Protein AF-A0A7W0Y2L8-F1 (afdb_monomer_lite)

Foldseek 3Di:
DDDDDDDDDDDDDDDDDDDDDDDDDDDDDDDDDDDDDDDDDDDDDDDDDPDPPPPDDPPPCPQDPLVVLLVVLVVCLLVLVLQVSLVSLQVVLVRHDVVSVVVSNVVSVLSVLLSVLVCLLPPPPRQLLSNLVSLVSNCVSCVVRPVSCNLVSLQSNLVSLLVCLVVCVVVVVLLSNQVSLVSNCVRVNDDPSSVVSQVSLLVVLVVLQVVLVVCCVPPVVSSLVSLVVSCSRHDCPRPSVVSSVVSNVD

Radius of gyration: 32.08 Å; chains: 1; bounding box: 91×28×101 Å

Secondary structure (DSSP, 8-state):
---------PPP-----------------------PPP---PPP------------------S--HHHHHHHHHHHHHTT-HHHHHHHHHHHHTTS-HHHHHHHHHHHHHHHHHHHHHHHHH-TT--HHHHHHHHHHHHHHHHHHT-TTHHHHHHHHHHHHHHHHHHHHHTT-HHHHHHHHHHHHHHH---HHHHHHHHHHHHHHHHHHHHHHHHTTT-HHHHHHHHHHHHHHS-TTSHHHHHHHHHH--

pLDDT: mean 85.35, std 20.99, range [39.06, 98.75]

Structure (mmCIF, N/CA/C/O backbone):
data_AF-A0A7W0Y2L8-F1
#
_entry.id   AF-A0A7W0Y2L8-F1
#
loop_
_atom_site.group_PDB
_atom_site.id
_atom_site.type_symbol
_atom_site.label_atom_id
_atom_site.label_alt_id
_atom_site.label_comp_id
_atom_site.label_asym_id
_atom_site.label_entity_id
_atom_site.label_seq_id
_atom_site.pdbx_PDB_ins_code
_atom_site.Cartn_x
_atom_site.Cartn_y
_atom_site.Cartn_z
_atom_site.occupancy
_atom_site.B_iso_or_equiv
_atom_site.auth_seq_id
_atom_site.auth_comp_id
_atom_site.auth_asym_id
_atom_site.auth_atom_id
_atom_site.pdbx_PDB_model_num
ATOM 1 N N . VAL A 1 1 ? -55.854 4.260 42.446 1.00 48.91 1 VAL A N 1
ATOM 2 C CA . VAL A 1 1 ? -55.782 4.729 41.043 1.00 48.91 1 VAL A CA 1
ATOM 3 C C . VAL A 1 1 ? -55.141 3.612 40.251 1.00 48.91 1 VAL A C 1
ATOM 5 O O . VAL A 1 1 ? -53.980 3.311 40.479 1.00 48.91 1 VAL A O 1
ATOM 8 N N . GLU A 1 2 ? -55.941 2.914 39.454 1.00 46.53 2 GLU A N 1
ATOM 9 C CA . GLU A 1 2 ? -55.579 1.673 38.768 1.00 46.53 2 GLU A CA 1
ATOM 10 C C . GLU A 1 2 ? -55.539 1.973 37.264 1.00 46.53 2 GLU A C 1
ATOM 12 O O . GLU A 1 2 ? -56.546 2.366 36.674 1.00 46.53 2 GLU A O 1
ATOM 17 N N . THR A 1 3 ? -54.356 1.903 36.655 1.00 54.72 3 THR A N 1
ATOM 18 C CA . THR A 1 3 ? -54.140 2.267 35.248 1.00 54.72 3 THR A CA 1
ATOM 19 C C . THR A 1 3 ? -54.143 1.017 34.375 1.00 54.72 3 THR A C 1
ATOM 21 O O . THR A 1 3 ? -53.223 0.203 34.445 1.00 54.72 3 THR A O 1
ATOM 24 N N . LYS A 1 4 ? -55.178 0.881 33.540 1.00 63.88 4 LYS A N 1
ATOM 25 C CA . LYS A 1 4 ? -55.280 -0.142 32.488 1.00 63.88 4 LYS A CA 1
ATOM 26 C C . LYS A 1 4 ? -54.298 0.143 31.336 1.00 63.88 4 LYS A C 1
ATOM 28 O O . LYS A 1 4 ? -54.115 1.314 31.000 1.00 63.88 4 LYS A O 1
ATOM 33 N N . PRO A 1 5 ? -53.734 -0.880 30.669 1.00 62.19 5 PRO A N 1
ATOM 34 C CA . PRO A 1 5 ? -52.970 -0.693 29.441 1.00 62.19 5 PRO A CA 1
ATOM 35 C C . PRO A 1 5 ? -53.899 -0.607 28.218 1.00 62.19 5 PRO A C 1
ATOM 37 O O . PRO A 1 5 ? -54.851 -1.375 28.083 1.00 62.19 5 PRO A O 1
ATOM 40 N N . ILE A 1 6 ? -53.613 0.340 27.323 1.00 55.97 6 ILE A N 1
ATOM 41 C CA . ILE A 1 6 ? -54.291 0.507 26.032 1.00 55.97 6 ILE A CA 1
ATOM 42 C C . ILE A 1 6 ? -53.548 -0.344 24.994 1.00 55.97 6 ILE A C 1
ATOM 44 O O . ILE A 1 6 ? -52.427 -0.020 24.603 1.00 55.97 6 ILE A O 1
ATOM 48 N N . GLU A 1 7 ? -54.176 -1.431 24.543 1.00 55.16 7 GLU A N 1
ATOM 49 C CA . GLU A 1 7 ? -53.729 -2.214 23.387 1.00 55.16 7 GLU A CA 1
ATOM 50 C C . GLU A 1 7 ? -53.976 -1.431 22.091 1.00 55.16 7 GLU A C 1
ATOM 52 O O . GLU A 1 7 ? -55.116 -1.192 21.687 1.00 55.16 7 GLU A O 1
ATOM 57 N N . THR A 1 8 ? -52.905 -1.057 21.396 1.00 47.50 8 THR A N 1
ATOM 58 C CA . THR A 1 8 ? -52.970 -0.527 20.030 1.00 47.50 8 THR A CA 1
ATOM 59 C C . THR A 1 8 ? -52.805 -1.678 19.037 1.00 47.50 8 THR A C 1
ATOM 61 O O . THR A 1 8 ? -51.705 -2.158 18.782 1.00 47.50 8 THR A O 1
ATOM 64 N N . LYS A 1 9 ? -53.925 -2.139 18.468 1.00 53.41 9 LYS A N 1
ATOM 65 C CA . LYS A 1 9 ? -53.950 -3.080 17.337 1.00 53.41 9 LYS A CA 1
ATOM 66 C C . LYS A 1 9 ? -53.605 -2.344 16.041 1.00 53.41 9 LYS A C 1
ATOM 68 O O . LYS A 1 9 ? -54.449 -1.651 15.477 1.00 53.41 9 LYS A O 1
ATOM 73 N N . THR A 1 10 ? -52.390 -2.524 15.538 1.00 50.81 10 THR A N 1
ATOM 74 C CA . THR A 1 10 ? -52.005 -2.156 14.170 1.00 50.81 10 THR A CA 1
ATOM 75 C C . THR A 1 10 ? -52.319 -3.310 13.212 1.00 50.81 10 THR A C 1
ATOM 77 O O . THR A 1 10 ? -51.820 -4.423 13.358 1.00 50.81 10 THR A O 1
ATOM 80 N N . LYS A 1 11 ? -53.193 -3.052 12.230 1.00 63.66 11 LYS A N 1
ATOM 81 C CA . LYS A 1 11 ? -53.465 -3.959 11.102 1.00 63.66 11 LYS A CA 1
ATOM 82 C C . LYS A 1 11 ? -52.263 -3.984 10.139 1.00 63.66 11 LYS A C 1
ATOM 84 O O . LYS A 1 11 ? -51.734 -2.911 9.849 1.00 63.66 11 LYS A O 1
ATOM 89 N N . PRO A 1 12 ? -51.888 -5.141 9.565 1.00 60.38 12 PRO A N 1
ATOM 90 C CA . PRO A 1 12 ? -50.959 -5.195 8.440 1.00 60.38 12 PRO A CA 1
ATOM 91 C C . PRO A 1 12 ? -51.648 -4.692 7.164 1.00 60.38 12 PRO A C 1
ATOM 93 O O . PRO A 1 12 ? -52.734 -5.160 6.820 1.00 60.38 12 PRO A O 1
ATOM 96 N N . ILE A 1 13 ? -51.029 -3.738 6.467 1.00 56.38 13 ILE A N 1
ATOM 97 C CA . ILE A 1 13 ? -51.423 -3.345 5.109 1.00 56.38 13 ILE A CA 1
ATOM 98 C C . ILE A 1 13 ? -50.711 -4.293 4.144 1.00 56.38 13 ILE A C 1
ATOM 100 O O . ILE A 1 13 ? -49.488 -4.289 4.035 1.00 56.38 13 ILE A O 1
ATOM 104 N N . GLU A 1 14 ? -51.499 -5.124 3.471 1.00 52.47 14 GLU A N 1
ATOM 105 C CA . GLU A 1 14 ? -51.067 -6.070 2.450 1.00 52.47 14 GLU A CA 1
ATOM 106 C C . GLU A 1 14 ? -50.964 -5.337 1.104 1.00 52.47 14 GLU A C 1
ATOM 108 O O . GLU A 1 14 ? -51.960 -5.058 0.435 1.00 52.47 14 GLU A O 1
ATOM 113 N N . THR A 1 15 ? -49.748 -4.959 0.712 1.00 54.19 15 THR A N 1
ATOM 114 C CA . THR A 1 15 ? -49.477 -4.404 -0.618 1.00 54.19 15 THR A CA 1
ATOM 115 C C . THR A 1 15 ? -49.247 -5.536 -1.614 1.00 54.19 15 THR A C 1
ATOM 117 O O . THR A 1 15 ? -48.216 -6.207 -1.576 1.00 54.19 15 THR A O 1
ATOM 120 N N . LYS A 1 16 ? -50.209 -5.725 -2.521 1.00 62.28 16 LYS A N 1
ATOM 121 C CA . LYS A 1 16 ? -50.080 -6.537 -3.739 1.00 62.28 16 LYS A CA 1
ATOM 122 C C . LYS A 1 16 ? -48.912 -6.049 -4.618 1.00 62.28 16 LYS A C 1
ATOM 124 O O . LYS A 1 16 ? -48.801 -4.840 -4.825 1.00 62.28 16 LYS A O 1
ATOM 129 N N . PRO A 1 17 ? -48.110 -6.947 -5.216 1.00 55.78 17 PRO A N 1
ATOM 130 C CA . PRO A 1 17 ? -47.192 -6.587 -6.289 1.00 55.78 17 PRO A CA 1
ATOM 131 C C . PRO A 1 17 ? -47.963 -6.418 -7.607 1.00 55.78 17 PRO A C 1
ATOM 133 O O . PRO A 1 17 ? -48.618 -7.341 -8.088 1.00 55.78 17 PRO A O 1
ATOM 136 N N . THR A 1 18 ? -47.903 -5.222 -8.186 1.00 46.56 18 THR A N 1
ATOM 137 C CA . THR A 1 18 ? -48.381 -4.940 -9.543 1.00 46.56 18 THR A CA 1
ATOM 138 C C . THR A 1 18 ? -47.315 -5.389 -10.540 1.00 46.56 18 THR A C 1
ATOM 140 O O . THR A 1 18 ? -46.227 -4.818 -10.600 1.00 46.56 18 THR A O 1
ATOM 143 N N . GLU A 1 19 ? -47.618 -6.430 -11.314 1.00 51.19 19 GLU A N 1
ATOM 144 C CA . GLU A 1 19 ? -46.795 -6.886 -12.434 1.00 51.19 19 GLU A CA 1
ATOM 145 C C . GLU A 1 19 ? -46.888 -5.885 -13.592 1.00 51.19 19 GLU A C 1
ATOM 147 O O . GLU A 1 19 ? -47.864 -5.847 -14.344 1.00 51.19 19 GLU A O 1
ATOM 152 N N . THR A 1 20 ? -45.858 -5.056 -13.750 1.00 53.47 20 THR A N 1
ATOM 153 C CA . THR A 1 20 ? -45.703 -4.216 -14.940 1.00 53.47 20 THR A CA 1
ATOM 154 C C . THR A 1 20 ? -45.123 -5.067 -16.066 1.00 53.47 20 THR A C 1
ATOM 156 O O . THR A 1 20 ? -43.926 -5.344 -16.118 1.00 53.47 20 THR A O 1
ATOM 159 N N . LYS A 1 21 ? -46.002 -5.497 -16.972 1.00 52.66 21 LYS A N 1
ATOM 160 C CA . LYS A 1 21 ? -45.680 -6.176 -18.229 1.00 52.66 21 LYS A CA 1
ATOM 161 C C . LYS A 1 21 ? -44.898 -5.218 -19.138 1.00 52.66 21 LYS A C 1
ATOM 163 O O . LYS A 1 21 ? -45.461 -4.255 -19.650 1.00 52.66 21 LYS A O 1
ATOM 168 N N . ILE A 1 22 ? -43.600 -5.461 -19.307 1.00 50.28 22 ILE A N 1
ATOM 169 C CA . ILE A 1 22 ? -42.741 -4.692 -20.217 1.00 50.28 22 ILE A CA 1
ATOM 170 C C . ILE A 1 22 ? -42.892 -5.295 -21.616 1.00 50.28 22 ILE A C 1
ATOM 172 O O . ILE A 1 22 ? -42.473 -6.422 -21.870 1.00 50.28 22 ILE A O 1
ATOM 176 N N . GLU A 1 23 ? -43.543 -4.550 -22.502 1.00 51.69 23 GLU A N 1
ATOM 177 C CA . GLU A 1 23 ? -43.750 -4.893 -23.907 1.00 51.69 23 GLU A CA 1
ATOM 178 C C . GLU A 1 23 ? -42.489 -4.544 -24.714 1.00 51.69 23 GLU A C 1
ATOM 180 O O . GLU A 1 23 ? -42.110 -3.382 -24.860 1.00 51.69 23 GLU A O 1
ATOM 185 N N . THR A 1 24 ? -41.798 -5.570 -25.207 1.00 46.38 24 THR A N 1
ATOM 186 C CA . THR A 1 24 ? -40.623 -5.448 -26.072 1.00 46.38 24 THR A CA 1
ATOM 187 C C . THR A 1 24 ? -41.053 -5.217 -27.519 1.00 46.38 24 THR A C 1
ATOM 189 O O . THR A 1 24 ? -41.460 -6.143 -28.217 1.00 46.38 24 THR A O 1
ATOM 192 N N . LYS A 1 25 ? -40.909 -3.978 -28.000 1.00 54.06 25 LYS A N 1
ATOM 193 C CA . LYS A 1 25 ? -40.988 -3.648 -29.428 1.00 54.06 25 LYS A CA 1
ATOM 194 C C . LYS A 1 25 ? -39.573 -3.592 -30.025 1.00 54.06 25 LYS A C 1
ATOM 196 O O . LYS A 1 25 ? -38.777 -2.775 -29.563 1.00 54.06 25 LYS A O 1
ATOM 201 N N . PRO A 1 26 ? -39.232 -4.403 -31.042 1.00 58.47 26 PRO A N 1
ATOM 202 C CA . PRO A 1 26 ? -37.991 -4.234 -31.784 1.00 58.47 26 PRO A CA 1
ATOM 203 C C . PRO A 1 26 ? -38.144 -3.069 -32.772 1.00 58.47 26 PRO A C 1
ATOM 205 O O . PRO A 1 26 ? -39.010 -3.081 -33.644 1.00 58.47 26 PRO A O 1
ATOM 208 N N . THR A 1 27 ? -37.326 -2.030 -32.618 1.00 46.50 27 THR A N 1
ATOM 209 C CA . THR A 1 27 ? -37.167 -0.968 -33.620 1.00 46.50 27 THR A CA 1
ATOM 210 C C . THR A 1 27 ? -36.102 -1.372 -34.631 1.00 46.50 27 THR A C 1
ATOM 212 O O . THR A 1 27 ? -34.905 -1.311 -34.344 1.00 46.50 27 THR A O 1
ATOM 215 N N . ASP A 1 28 ? -36.561 -1.751 -35.824 1.00 47.53 28 ASP A N 1
ATOM 216 C CA . ASP A 1 28 ? -35.767 -1.856 -37.046 1.00 47.53 28 ASP A CA 1
ATOM 217 C C . ASP A 1 28 ? -35.029 -0.541 -37.317 1.00 47.53 28 ASP A C 1
ATOM 219 O O . ASP A 1 28 ? -35.618 0.463 -37.722 1.00 47.53 28 ASP A O 1
ATOM 223 N N . THR A 1 29 ? -33.715 -0.546 -37.100 1.00 49.00 29 THR A N 1
ATOM 224 C CA . THR A 1 29 ? -32.842 0.547 -37.528 1.00 49.00 29 THR A CA 1
ATOM 225 C C . THR A 1 29 ? -32.163 0.131 -38.823 1.00 49.00 29 THR A C 1
ATOM 227 O O . THR A 1 29 ? -31.208 -0.641 -38.849 1.00 49.00 29 THR A O 1
ATOM 230 N N . LYS A 1 30 ? -32.726 0.645 -39.914 1.00 53.34 30 LYS A N 1
ATOM 231 C CA . LYS A 1 30 ? -32.266 0.545 -41.297 1.00 53.34 30 LYS A CA 1
ATOM 232 C C . LYS A 1 30 ? -30.797 0.976 -41.417 1.00 53.34 30 LYS A C 1
ATOM 234 O O . LYS A 1 30 ? -30.474 2.149 -41.254 1.00 53.34 30 LYS A O 1
ATOM 239 N N . VAL A 1 31 ? -29.920 0.020 -41.722 1.00 46.03 31 VAL A N 1
ATOM 240 C CA . VAL A 1 31 ? -28.512 0.257 -42.073 1.00 46.03 31 VAL A CA 1
ATOM 241 C C . VAL A 1 31 ? -28.461 0.892 -43.463 1.00 46.03 31 VAL A C 1
ATOM 243 O O . VAL A 1 31 ? -28.806 0.265 -44.464 1.00 46.03 31 VAL A O 1
ATOM 246 N N . GLU A 1 32 ? -28.056 2.157 -43.524 1.00 49.50 32 GLU A N 1
ATOM 247 C CA . GLU A 1 32 ? -27.841 2.882 -44.772 1.00 49.50 32 GLU A CA 1
ATOM 248 C C . GLU A 1 32 ? -26.456 2.530 -45.337 1.00 49.50 32 GLU A C 1
ATOM 250 O O . GLU A 1 32 ? -25.412 2.935 -44.823 1.00 49.50 32 GLU A O 1
ATOM 255 N N . ILE A 1 33 ? -26.458 1.719 -46.395 1.00 44.22 33 ILE A N 1
ATOM 256 C CA . ILE A 1 33 ? -25.274 1.289 -47.140 1.00 44.22 33 ILE A CA 1
ATOM 257 C C . ILE A 1 33 ? -24.777 2.475 -47.975 1.00 44.22 33 ILE A C 1
ATOM 259 O O . ILE A 1 33 ? -25.374 2.825 -48.994 1.00 44.22 33 ILE A O 1
ATOM 263 N N . LYS A 1 34 ? -23.664 3.095 -47.569 1.00 54.75 34 LYS A N 1
ATOM 264 C CA . LYS A 1 34 ? -22.932 4.041 -48.422 1.00 54.75 34 LYS A CA 1
ATOM 265 C C . LYS A 1 34 ? -21.987 3.278 -49.358 1.00 54.75 34 LYS A C 1
ATOM 267 O O . LYS A 1 34 ? -21.184 2.461 -48.921 1.00 54.75 34 LYS A O 1
ATOM 272 N N . LYS A 1 35 ? -22.140 3.571 -50.653 1.00 53.75 35 LYS A N 1
ATOM 273 C CA . LYS A 1 35 ? -21.373 3.094 -51.818 1.00 53.75 35 LYS A CA 1
ATOM 274 C C . LYS A 1 35 ? -19.850 2.999 -51.589 1.00 53.75 35 LYS A C 1
ATOM 276 O O . LYS A 1 35 ? -19.281 3.924 -51.007 1.00 53.75 35 LYS A O 1
ATOM 281 N N . PRO A 1 36 ? -19.169 1.997 -52.177 1.00 49.59 36 PRO A N 1
ATOM 282 C CA . PRO A 1 36 ? -17.720 2.014 -52.362 1.00 49.59 36 PRO A CA 1
ATOM 283 C C . PRO A 1 36 ? -17.336 3.015 -53.463 1.00 49.59 36 PRO A C 1
ATOM 285 O O . PRO A 1 36 ? -17.939 3.019 -54.536 1.00 49.59 36 PRO A O 1
ATOM 288 N N . VAL A 1 37 ? -16.331 3.853 -53.206 1.00 51.28 37 VAL A N 1
ATOM 289 C CA . VAL A 1 37 ? -15.681 4.677 -54.235 1.00 51.28 37 VAL A CA 1
ATOM 290 C C . VAL A 1 37 ? -14.517 3.881 -54.818 1.00 51.28 37 VAL A C 1
ATOM 292 O O . VAL A 1 37 ? -13.583 3.513 -54.107 1.00 51.28 37 VAL A O 1
ATOM 295 N N . GLU A 1 38 ? -14.598 3.621 -56.119 1.00 44.94 38 GLU A N 1
ATOM 296 C CA . GLU A 1 38 ? -13.553 3.010 -56.930 1.00 44.94 38 GLU A CA 1
ATOM 297 C C . GLU A 1 38 ? -12.350 3.941 -57.157 1.00 44.94 38 GLU A C 1
ATOM 299 O O . GLU A 1 38 ? -12.475 5.124 -57.469 1.00 44.94 38 GLU A O 1
ATOM 304 N N . THR A 1 39 ? -11.176 3.306 -57.129 1.00 39.06 39 THR A N 1
ATOM 305 C CA . THR A 1 39 ? -9.982 3.564 -57.953 1.00 39.06 39 THR A CA 1
ATOM 306 C C . THR A 1 39 ? -9.278 4.921 -57.877 1.00 39.06 39 THR A C 1
ATOM 308 O O . THR A 1 39 ? -9.663 5.889 -58.529 1.00 39.06 39 THR A O 1
ATOM 311 N N . LYS A 1 40 ? -8.066 4.903 -57.298 1.00 43.28 40 LYS A N 1
ATOM 312 C CA . LYS A 1 40 ? -6.888 5.529 -57.923 1.00 43.28 40 LYS A CA 1
ATOM 313 C C . LYS A 1 40 ? -5.664 4.602 -57.850 1.00 43.28 40 LYS A C 1
ATOM 315 O O . LYS A 1 40 ? -5.421 3.947 -56.846 1.00 43.28 40 LYS A O 1
ATOM 320 N N . LYS A 1 41 ? -4.980 4.566 -58.997 1.00 49.97 41 LYS A N 1
ATOM 321 C CA . LYS A 1 41 ? -3.827 3.777 -59.465 1.00 49.97 41 LYS A CA 1
ATOM 322 C C . LYS A 1 41 ? -2.730 3.393 -58.446 1.00 49.97 41 LYS A C 1
ATOM 324 O O . LYS A 1 41 ? -2.409 4.198 -57.575 1.00 49.97 41 LYS A O 1
ATOM 329 N N . PRO A 1 42 ? -2.031 2.260 -58.679 1.00 46.91 42 PRO A N 1
ATOM 330 C CA . PRO A 1 42 ? -0.719 1.982 -58.096 1.00 46.91 42 PRO A CA 1
ATOM 331 C C . PRO A 1 42 ? 0.338 2.910 -58.710 1.00 46.91 42 PRO A C 1
ATOM 333 O O . PRO A 1 42 ? 0.425 3.029 -59.933 1.00 46.91 42 PRO A O 1
ATOM 336 N N . VAL A 1 43 ? 1.138 3.564 -57.868 1.00 47.09 43 VAL A N 1
ATOM 337 C CA . VAL A 1 43 ? 2.330 4.304 -58.301 1.00 47.09 43 VAL A CA 1
ATOM 338 C C . VAL A 1 43 ? 3.515 3.344 -58.360 1.00 47.09 43 VAL A C 1
ATOM 340 O O . VAL A 1 43 ? 3.716 2.520 -57.470 1.00 47.09 43 VAL A O 1
ATOM 343 N N . GLU A 1 44 ? 4.261 3.478 -59.450 1.00 45.50 44 GLU A N 1
ATOM 344 C CA . GLU A 1 44 ? 5.400 2.680 -59.877 1.00 45.50 44 GLU A CA 1
ATOM 345 C C . GLU A 1 44 ? 6.483 2.454 -58.814 1.00 45.50 44 GLU A C 1
ATOM 347 O O . GLU A 1 44 ? 6.972 3.359 -58.134 1.00 45.50 44 GLU A O 1
ATOM 352 N N . THR A 1 45 ? 6.916 1.197 -58.801 1.00 43.00 45 THR A N 1
ATOM 353 C CA . THR A 1 45 ? 8.239 0.678 -58.459 1.00 43.00 45 THR A CA 1
ATOM 354 C C . THR A 1 45 ? 9.387 1.673 -58.649 1.00 43.00 45 THR A C 1
ATOM 356 O O . THR A 1 45 ? 9.806 1.959 -59.772 1.00 43.00 45 THR A O 1
ATOM 359 N N . LYS A 1 46 ? 9.996 2.091 -57.534 1.00 43.50 46 LYS A N 1
ATOM 360 C CA . LYS A 1 46 ? 11.375 2.590 -57.514 1.00 43.50 46 LYS A CA 1
ATOM 361 C C . LYS A 1 46 ? 12.314 1.463 -57.082 1.00 43.50 46 LYS A C 1
ATOM 363 O O . LYS A 1 46 ? 12.088 0.805 -56.071 1.00 43.50 46 LYS A O 1
ATOM 368 N N . LYS A 1 47 ? 13.340 1.254 -57.910 1.00 47.25 47 LYS A N 1
ATOM 369 C CA . LYS A 1 47 ? 14.450 0.301 -57.769 1.00 47.25 47 LYS A CA 1
ATOM 370 C C . LYS A 1 47 ? 15.042 0.272 -56.348 1.00 47.25 47 LYS A C 1
ATOM 372 O O . LYS A 1 47 ? 15.221 1.344 -55.765 1.00 47.25 47 LYS A O 1
ATOM 377 N N . PRO A 1 48 ? 15.468 -0.898 -55.839 1.00 42.56 48 PRO A N 1
ATOM 378 C CA . PRO A 1 48 ? 16.379 -0.963 -54.705 1.00 42.56 48 PRO A CA 1
ATOM 379 C C . PRO A 1 48 ? 17.744 -0.423 -55.140 1.00 42.56 48 PRO A C 1
ATOM 381 O O . PRO A 1 48 ? 18.343 -0.918 -56.093 1.00 42.56 48 PRO A O 1
ATOM 384 N N . VAL A 1 49 ? 18.228 0.612 -54.459 1.00 45.78 49 VAL A N 1
ATOM 385 C CA . VAL A 1 49 ? 19.635 1.007 -54.529 1.00 45.78 49 VAL A CA 1
ATOM 386 C C . VAL A 1 49 ? 20.388 0.041 -53.620 1.00 45.78 49 VAL A C 1
ATOM 388 O O . VAL A 1 49 ? 20.137 0.008 -52.416 1.00 45.78 49 VAL A O 1
ATOM 391 N N . GLU A 1 50 ? 21.273 -0.765 -54.203 1.00 45.97 50 GLU A N 1
ATOM 392 C CA . GLU A 1 50 ? 22.243 -1.586 -53.481 1.00 45.97 50 GLU A CA 1
ATOM 393 C C . GLU A 1 50 ? 23.157 -0.672 -52.656 1.00 45.97 50 GLU A C 1
ATOM 395 O O . GLU A 1 50 ? 24.171 -0.153 -53.124 1.00 45.97 50 GLU A O 1
ATOM 400 N N . ALA A 1 51 ? 22.775 -0.439 -51.404 1.00 42.75 51 ALA A N 1
ATOM 401 C CA . ALA A 1 51 ? 23.667 0.140 -50.422 1.00 42.75 51 ALA A CA 1
ATOM 402 C C . ALA A 1 51 ? 24.681 -0.939 -50.028 1.00 42.75 51 ALA A C 1
ATOM 404 O O . ALA A 1 51 ? 24.338 -1.920 -49.368 1.00 42.75 51 ALA A O 1
ATOM 405 N N . LYS A 1 52 ? 25.936 -0.742 -50.450 1.00 43.22 52 LYS A N 1
ATOM 406 C CA . LYS A 1 52 ? 27.119 -1.407 -49.895 1.00 43.22 52 LYS A CA 1
ATOM 407 C C . LYS A 1 52 ? 26.992 -1.459 -48.372 1.00 43.22 52 LYS A C 1
ATOM 409 O O . LYS A 1 52 ? 27.108 -0.438 -47.697 1.00 43.22 52 LYS A O 1
ATOM 414 N N . VAL A 1 53 ? 26.772 -2.656 -47.843 1.00 41.50 53 VAL A N 1
ATOM 415 C CA . VAL A 1 53 ? 26.933 -2.937 -46.421 1.00 41.50 53 VAL A CA 1
ATOM 416 C C . VAL A 1 53 ? 28.435 -2.916 -46.158 1.00 41.50 53 VAL A C 1
ATOM 418 O O . VAL A 1 53 ? 29.129 -3.912 -46.348 1.00 41.50 53 VAL A O 1
ATOM 421 N N . GLU A 1 54 ? 28.960 -1.754 -45.771 1.00 46.34 54 GLU A N 1
ATOM 422 C CA . GLU A 1 54 ? 30.221 -1.706 -45.041 1.00 46.34 54 GLU A CA 1
ATOM 423 C C . GLU A 1 54 ? 30.020 -2.505 -43.757 1.00 46.34 54 GLU A C 1
ATOM 425 O O . GLU A 1 54 ? 29.327 -2.083 -42.827 1.00 46.34 54 GLU A O 1
ATOM 430 N N . VAL A 1 55 ? 30.610 -3.699 -43.735 1.00 45.94 55 VAL A N 1
ATOM 431 C CA . VAL A 1 55 ? 30.770 -4.513 -42.537 1.00 45.94 55 VAL A CA 1
ATOM 432 C C . VAL A 1 55 ? 31.622 -3.698 -41.570 1.00 45.94 55 VAL A C 1
ATOM 434 O O . VAL A 1 55 ? 32.852 -3.738 -41.597 1.00 45.94 55 VAL A O 1
ATOM 437 N N . LYS A 1 56 ? 30.960 -2.908 -40.721 1.00 46.69 56 LYS A N 1
ATOM 438 C CA . LYS A 1 56 ? 31.598 -2.325 -39.549 1.00 46.69 56 LYS A CA 1
ATOM 439 C C . LYS A 1 56 ? 32.111 -3.490 -38.714 1.00 46.69 56 LYS A C 1
ATOM 441 O O . LYS A 1 56 ? 31.334 -4.304 -38.217 1.00 46.69 56 LYS A O 1
ATOM 446 N N . LYS A 1 57 ? 33.439 -3.561 -38.625 1.00 46.00 57 LYS A N 1
ATOM 447 C CA . LYS A 1 57 ? 34.215 -4.368 -37.681 1.00 46.00 57 LYS A CA 1
ATOM 448 C C . LYS A 1 57 ? 33.456 -4.467 -36.345 1.00 46.00 57 LYS A C 1
ATOM 450 O O . LYS A 1 57 ? 32.974 -3.425 -35.891 1.00 46.00 57 LYS A O 1
ATOM 455 N N . PRO A 1 58 ? 33.354 -5.648 -35.709 1.00 45.19 58 PRO A N 1
ATOM 456 C CA . PRO A 1 58 ? 32.780 -5.754 -34.375 1.00 45.19 58 PRO A CA 1
ATOM 457 C C . PRO A 1 58 ? 33.536 -4.789 -33.469 1.00 45.19 58 PRO A C 1
ATOM 459 O O . PRO A 1 58 ? 34.733 -4.958 -33.236 1.00 45.19 58 PRO A O 1
ATOM 462 N N . VAL A 1 59 ? 32.863 -3.726 -33.028 1.00 50.41 59 VAL A N 1
ATOM 463 C CA . VAL A 1 59 ? 33.389 -2.909 -31.945 1.00 50.41 59 VAL A CA 1
ATOM 464 C C . VAL A 1 59 ? 33.398 -3.847 -30.759 1.00 50.41 59 VAL A C 1
ATOM 466 O O . VAL A 1 59 ? 32.351 -4.323 -30.326 1.00 50.41 59 VAL A O 1
ATOM 469 N N . GLU A 1 60 ? 34.597 -4.165 -30.304 1.00 44.34 60 GLU A N 1
ATOM 470 C CA . GLU A 1 60 ? 34.849 -4.838 -29.050 1.00 44.34 60 GLU A CA 1
ATOM 471 C C . GLU A 1 60 ? 34.221 -3.956 -27.960 1.00 44.34 60 GLU A C 1
ATOM 473 O O . GLU A 1 60 ? 34.805 -2.975 -27.500 1.00 44.34 60 GLU A O 1
ATOM 478 N N . THR A 1 61 ? 32.946 -4.210 -27.644 1.00 49.72 61 THR A N 1
ATOM 479 C CA . THR A 1 61 ? 32.210 -3.523 -26.585 1.00 49.72 61 THR A CA 1
ATOM 480 C C . THR A 1 61 ? 32.811 -3.990 -25.276 1.00 49.72 61 THR A C 1
ATOM 482 O O . THR A 1 61 ? 32.349 -4.952 -24.659 1.00 49.72 61 THR A O 1
ATOM 485 N N . GLY A 1 62 ? 33.903 -3.331 -24.900 1.00 47.78 62 GLY A N 1
ATOM 486 C CA . GLY A 1 62 ? 34.532 -3.483 -23.609 1.00 47.78 62 GLY A CA 1
ATOM 487 C C . GLY A 1 62 ? 33.476 -3.380 -22.519 1.00 47.78 62 GLY A C 1
ATOM 488 O O . GLY A 1 62 ? 32.588 -2.533 -22.588 1.00 47.78 62 GLY A O 1
ATOM 489 N N . ARG A 1 63 ? 33.566 -4.304 -21.557 1.00 54.00 63 ARG A N 1
ATOM 490 C CA . ARG A 1 63 ? 33.070 -4.196 -20.177 1.00 54.00 63 ARG A CA 1
ATOM 491 C C . ARG A 1 63 ? 31.933 -3.170 -20.044 1.00 54.00 63 ARG A C 1
ATOM 493 O O . ARG A 1 63 ? 32.166 -2.019 -19.695 1.00 54.00 63 ARG A O 1
ATOM 500 N N . GLY A 1 64 ? 30.739 -3.627 -20.427 1.00 60.25 64 GLY A N 1
ATOM 501 C CA . GLY A 1 64 ? 29.612 -2.805 -20.860 1.00 60.25 64 GLY A CA 1
ATOM 502 C C . GLY A 1 64 ? 29.371 -1.532 -20.054 1.00 60.25 64 GLY A C 1
ATOM 503 O O . GLY A 1 64 ? 29.322 -1.554 -18.823 1.00 60.25 64 GLY A O 1
ATOM 504 N N . ASP A 1 65 ? 29.149 -0.438 -20.780 1.00 86.44 65 ASP A N 1
ATOM 505 C CA . ASP A 1 65 ? 28.655 0.829 -20.251 1.00 86.44 65 ASP A CA 1
ATOM 506 C C . ASP A 1 65 ? 27.229 0.650 -19.700 1.00 86.44 65 ASP A C 1
ATOM 508 O O . ASP A 1 65 ? 26.210 0.939 -20.333 1.00 86.44 65 ASP A O 1
ATOM 512 N N . THR A 1 66 ? 27.156 0.098 -18.491 1.00 92.44 66 THR A N 1
ATOM 513 C CA . THR A 1 66 ? 25.897 -0.111 -17.775 1.00 92.44 66 THR A CA 1
ATOM 514 C C . THR A 1 66 ? 25.208 1.210 -17.436 1.00 92.44 66 THR A C 1
ATOM 516 O O . THR A 1 66 ? 23.993 1.216 -17.243 1.00 92.44 66 THR A O 1
ATOM 519 N N . GLY A 1 67 ? 25.945 2.328 -17.413 1.00 94.19 67 GLY A N 1
ATOM 520 C CA . GLY A 1 67 ? 25.404 3.665 -17.192 1.00 94.19 67 GLY A CA 1
ATOM 521 C C . GLY A 1 67 ? 24.495 4.102 -18.337 1.00 94.19 67 GLY A C 1
ATOM 522 O O . GLY A 1 67 ? 23.333 4.441 -18.102 1.00 94.19 67 GLY A O 1
ATOM 523 N N . ALA A 1 68 ? 24.972 4.004 -19.581 1.00 94.88 68 ALA A N 1
ATOM 524 C CA . ALA A 1 68 ? 24.168 4.330 -20.759 1.00 94.88 68 ALA A CA 1
ATOM 525 C C . ALA A 1 68 ? 22.906 3.459 -20.871 1.00 94.88 68 ALA A C 1
ATOM 527 O O . ALA A 1 68 ? 21.833 3.963 -21.214 1.00 94.88 68 ALA A O 1
ATOM 528 N N . VAL A 1 69 ? 23.000 2.164 -20.541 1.00 96.31 69 VAL A N 1
ATOM 529 C CA . VAL A 1 69 ? 21.828 1.272 -20.533 1.00 96.31 69 VAL A CA 1
ATOM 530 C C . VAL A 1 69 ? 20.825 1.682 -19.455 1.00 96.31 69 VAL A C 1
ATOM 532 O O . VAL A 1 69 ? 19.637 1.780 -19.754 1.00 96.31 69 VAL A O 1
ATOM 535 N N . LYS A 1 70 ? 21.279 1.961 -18.224 1.00 97.00 70 LYS A N 1
ATOM 536 C CA . LYS A 1 70 ? 20.405 2.431 -17.134 1.00 97.00 70 LYS A CA 1
ATOM 537 C C . LYS A 1 70 ? 19.674 3.720 -17.535 1.00 97.00 70 LYS A C 1
ATOM 539 O O . LYS A 1 70 ? 18.466 3.808 -17.345 1.00 97.00 70 LYS A O 1
ATOM 544 N N . ALA A 1 71 ? 20.359 4.676 -18.166 1.00 96.50 71 ALA A N 1
ATOM 545 C CA . ALA A 1 71 ? 19.752 5.930 -18.623 1.00 96.50 71 ALA A CA 1
ATOM 546 C C . ALA A 1 71 ? 18.689 5.734 -19.723 1.00 96.50 71 ALA A C 1
ATOM 548 O O . ALA A 1 71 ? 17.629 6.368 -19.700 1.00 96.50 71 ALA A O 1
ATOM 549 N N . ARG A 1 72 ? 18.938 4.832 -20.681 1.00 97.38 72 ARG A N 1
ATOM 550 C CA . ARG A 1 72 ? 17.948 4.477 -21.710 1.00 97.38 72 ARG A CA 1
ATOM 551 C C . ARG A 1 72 ? 16.750 3.747 -21.108 1.00 97.38 72 ARG A C 1
ATOM 553 O O . ARG A 1 72 ? 15.619 4.113 -21.401 1.00 97.38 72 ARG A O 1
ATOM 560 N N . ALA A 1 73 ? 16.984 2.789 -20.213 1.00 97.56 73 ALA A N 1
ATOM 561 C CA . ALA A 1 73 ? 15.914 2.087 -19.510 1.00 97.56 73 ALA A CA 1
ATOM 562 C C . ALA A 1 73 ? 15.057 3.041 -18.660 1.00 97.56 73 ALA A C 1
ATOM 564 O O . ALA A 1 73 ? 13.838 2.927 -18.675 1.00 97.56 73 ALA A O 1
ATOM 565 N N . ALA A 1 74 ? 15.667 4.022 -17.992 1.00 97.50 74 ALA A N 1
ATOM 566 C CA . ALA A 1 74 ? 14.955 5.083 -17.279 1.00 97.50 74 ALA A CA 1
ATOM 567 C C . ALA A 1 74 ? 14.065 5.924 -18.211 1.00 97.50 74 ALA A C 1
ATOM 569 O O . ALA A 1 74 ? 12.938 6.283 -17.873 1.00 97.50 74 ALA A O 1
ATOM 570 N N . THR A 1 75 ? 14.541 6.207 -19.426 1.00 97.75 75 THR A N 1
ATOM 571 C CA . THR A 1 75 ? 13.741 6.899 -20.448 1.00 97.75 75 THR A CA 1
ATOM 572 C C . THR A 1 75 ? 12.534 6.056 -20.867 1.00 97.75 75 THR A C 1
ATOM 574 O O . THR A 1 75 ? 11.412 6.557 -20.866 1.00 97.75 75 THR A O 1
ATOM 577 N N . GLU A 1 76 ? 12.732 4.763 -21.136 1.00 98.19 76 GLU A N 1
ATOM 578 C CA . GLU A 1 76 ? 11.638 3.823 -21.424 1.00 98.19 76 GLU A CA 1
ATOM 579 C C . GLU A 1 76 ? 10.646 3.714 -20.255 1.00 98.19 76 GLU A C 1
ATOM 581 O O . GLU A 1 76 ? 9.433 3.716 -20.468 1.00 98.19 76 GLU A O 1
ATOM 586 N N . TYR A 1 77 ? 11.141 3.693 -19.013 1.00 98.12 77 TYR A N 1
ATOM 587 C CA . TYR A 1 77 ? 10.318 3.692 -17.805 1.00 98.12 77 TYR A CA 1
ATOM 588 C C . TYR A 1 77 ? 9.412 4.925 -17.749 1.00 98.12 77 TYR A C 1
ATOM 590 O O . TYR A 1 77 ? 8.202 4.774 -17.596 1.00 98.12 77 TYR A O 1
ATOM 598 N N . ARG A 1 78 ? 9.955 6.134 -17.956 1.00 97.75 78 ARG A N 1
ATOM 599 C CA . ARG A 1 78 ? 9.172 7.387 -17.995 1.00 97.75 78 ARG A CA 1
ATOM 600 C C . ARG A 1 78 ? 8.180 7.440 -19.155 1.00 97.75 78 ARG A C 1
ATOM 602 O O . ARG A 1 78 ? 7.091 7.983 -18.998 1.00 97.75 78 ARG A O 1
ATOM 609 N N . ASN A 1 79 ? 8.505 6.798 -20.275 1.00 97.81 79 ASN A N 1
ATOM 610 C CA . ASN A 1 79 ? 7.601 6.624 -21.415 1.00 97.81 79 ASN A CA 1
ATOM 611 C C . ASN A 1 79 ? 6.529 5.541 -21.183 1.00 97.81 79 ASN A C 1
ATOM 613 O O . ASN A 1 79 ? 5.814 5.174 -22.113 1.00 97.81 79 ASN A O 1
ATOM 617 N N . LYS A 1 80 ? 6.409 5.020 -19.952 1.00 98.19 80 LYS A N 1
ATOM 618 C CA . LYS A 1 80 ? 5.487 3.946 -19.548 1.00 98.19 80 LYS A CA 1
ATOM 619 C C . LYS A 1 80 ? 5.731 2.612 -20.267 1.00 98.19 80 LYS A C 1
ATOM 621 O O . LYS A 1 80 ? 4.907 1.701 -20.193 1.00 98.19 80 LYS A O 1
ATOM 626 N N . ASN A 1 81 ? 6.891 2.442 -20.904 1.00 98.25 81 ASN A N 1
ATOM 627 C CA . ASN A 1 81 ? 7.330 1.183 -21.497 1.00 98.25 81 ASN A CA 1
ATOM 628 C C . ASN A 1 81 ? 8.100 0.336 -20.469 1.00 98.25 81 ASN A C 1
ATOM 630 O O . ASN A 1 81 ? 9.286 0.036 -20.616 1.00 98.25 81 ASN A O 1
ATOM 634 N N . PHE A 1 82 ? 7.416 -0.053 -19.392 1.00 98.12 82 PHE A N 1
ATOM 635 C CA . PHE A 1 82 ? 8.033 -0.752 -18.257 1.00 98.12 82 PHE A CA 1
ATOM 636 C C . PHE A 1 82 ? 8.658 -2.094 -18.651 1.00 98.12 82 PHE A C 1
ATOM 638 O O . PHE A 1 82 ? 9.752 -2.433 -18.198 1.00 98.12 82 PHE A O 1
ATOM 645 N N . THR A 1 83 ? 7.985 -2.845 -19.527 1.00 98.38 83 THR A N 1
ATOM 646 C CA . THR A 1 83 ? 8.479 -4.133 -20.026 1.00 98.38 83 THR A CA 1
ATOM 647 C C . THR A 1 83 ? 9.718 -3.949 -20.902 1.00 98.38 83 THR A C 1
ATOM 649 O O . THR A 1 83 ? 10.688 -4.685 -20.730 1.00 98.38 83 THR A O 1
ATOM 652 N N . GLY A 1 84 ? 9.730 -2.952 -21.796 1.00 98.00 84 GLY A N 1
ATOM 653 C CA . GLY A 1 84 ? 10.903 -2.634 -22.614 1.00 98.00 84 GLY A CA 1
ATOM 654 C C . GLY A 1 84 ? 12.098 -2.189 -21.772 1.00 98.00 84 GLY A C 1
ATOM 655 O O . GLY A 1 84 ? 13.204 -2.704 -21.950 1.00 98.00 84 GLY A O 1
ATOM 656 N N . ALA A 1 85 ? 11.865 -1.315 -20.790 1.00 98.06 85 ALA A N 1
ATOM 657 C CA . ALA A 1 85 ? 12.880 -0.872 -19.838 1.00 98.06 85 ALA A CA 1
ATOM 658 C C . ALA A 1 85 ? 13.518 -2.055 -19.088 1.00 98.06 85 ALA A C 1
ATOM 660 O O . ALA A 1 85 ? 14.742 -2.192 -19.036 1.00 98.06 85 ALA A O 1
ATOM 661 N N . ALA A 1 86 ? 12.693 -2.954 -18.546 1.00 98.19 86 ALA A N 1
ATOM 662 C CA . ALA A 1 86 ? 13.170 -4.129 -17.829 1.00 98.19 86 ALA A CA 1
ATOM 663 C C . ALA A 1 86 ? 13.914 -5.127 -1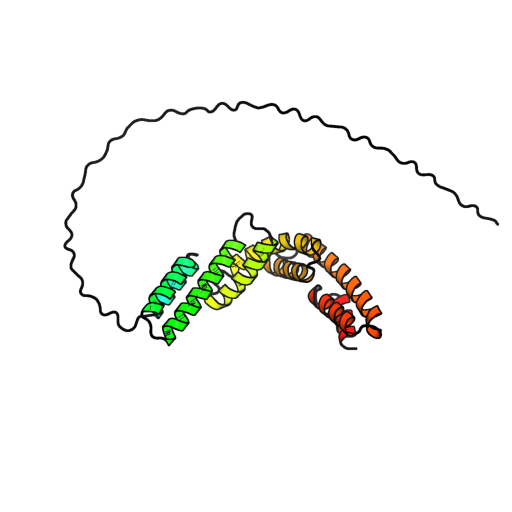8.729 1.00 98.19 86 ALA A C 1
ATOM 665 O O . ALA A 1 86 ? 14.958 -5.650 -18.333 1.00 98.19 86 ALA A O 1
ATOM 666 N N . ALA A 1 87 ? 13.415 -5.377 -19.942 1.00 98.44 87 ALA A N 1
ATOM 667 C CA . ALA A 1 87 ? 14.069 -6.255 -20.908 1.00 98.44 87 ALA A CA 1
ATOM 668 C C . ALA A 1 87 ? 15.464 -5.734 -21.289 1.00 98.44 87 ALA A C 1
ATOM 670 O O . ALA A 1 87 ? 16.424 -6.506 -21.313 1.00 98.44 87 ALA A O 1
ATOM 671 N N . MET A 1 88 ? 15.597 -4.421 -21.497 1.00 97.94 88 MET A N 1
ATOM 672 C CA . MET A 1 88 ? 16.874 -3.770 -21.794 1.00 97.94 88 MET A CA 1
ATOM 673 C C . MET A 1 88 ? 17.899 -3.974 -20.666 1.00 97.94 88 MET A C 1
ATOM 675 O O . MET A 1 88 ? 19.045 -4.348 -20.920 1.00 97.94 88 MET A O 1
ATOM 679 N N . LEU A 1 89 ? 17.477 -3.797 -19.410 1.00 97.62 89 LEU A N 1
ATOM 680 C CA . LEU A 1 89 ? 18.322 -4.026 -18.235 1.00 97.62 89 LEU A CA 1
ATOM 681 C C . LEU A 1 89 ? 18.738 -5.499 -18.100 1.00 97.62 89 LEU A C 1
ATOM 683 O O . LEU A 1 89 ? 19.905 -5.790 -17.829 1.00 97.62 89 LEU A O 1
ATOM 687 N N . LYS A 1 90 ? 17.810 -6.439 -18.326 1.00 98.06 90 LYS A N 1
ATOM 688 C CA . LYS A 1 90 ? 18.093 -7.885 -18.296 1.00 98.06 90 LYS A CA 1
ATOM 689 C C . LYS A 1 90 ? 19.089 -8.301 -19.375 1.00 98.06 90 LYS A C 1
ATOM 691 O O . LYS A 1 90 ? 19.986 -9.087 -19.079 1.00 98.06 90 LYS A O 1
ATOM 696 N N . ALA A 1 91 ? 18.964 -7.759 -20.586 1.00 96.62 91 ALA A N 1
ATOM 697 C CA . ALA A 1 91 ? 19.894 -8.027 -21.679 1.00 96.62 91 ALA A CA 1
ATOM 698 C C . ALA A 1 91 ? 21.315 -7.560 -21.327 1.00 96.62 91 ALA A C 1
ATOM 700 O O . ALA A 1 91 ? 22.262 -8.339 -21.421 1.00 96.62 91 ALA A O 1
ATOM 701 N N . ALA A 1 92 ? 21.462 -6.331 -20.820 1.00 96.00 92 ALA A N 1
ATOM 702 C CA . ALA A 1 92 ? 22.763 -5.813 -20.397 1.00 96.00 92 ALA A CA 1
ATOM 703 C C . ALA A 1 92 ? 23.372 -6.586 -19.217 1.00 96.00 92 ALA A C 1
ATOM 705 O O . ALA A 1 92 ? 24.591 -6.712 -19.120 1.00 96.00 92 ALA A O 1
ATOM 706 N N . ALA A 1 93 ? 22.543 -7.162 -18.342 1.00 96.62 93 ALA A N 1
ATOM 707 C CA . ALA A 1 93 ? 23.020 -8.023 -17.265 1.00 96.62 93 ALA A CA 1
ATOM 708 C C . ALA A 1 93 ? 23.678 -9.324 -17.770 1.00 96.62 93 ALA A C 1
ATOM 710 O O . ALA A 1 93 ? 24.427 -9.943 -17.017 1.00 96.62 93 ALA A O 1
ATOM 711 N N . GLY A 1 94 ? 23.407 -9.753 -19.009 1.00 96.00 94 GLY A N 1
ATOM 712 C CA . GLY A 1 94 ? 24.000 -10.951 -19.613 1.00 96.00 94 GLY A CA 1
ATOM 713 C C . GLY A 1 94 ? 25.487 -10.812 -19.949 1.00 96.00 94 GLY A C 1
ATOM 714 O O . GLY A 1 94 ? 26.200 -11.809 -19.954 1.00 96.00 94 GLY A O 1
ATOM 715 N N . SER A 1 95 ? 25.964 -9.585 -20.175 1.00 94.44 95 SER A N 1
ATOM 716 C CA . SER A 1 95 ? 27.357 -9.283 -20.538 1.00 94.44 95 SER A CA 1
ATOM 717 C C . SER A 1 95 ? 28.091 -8.419 -19.503 1.00 94.44 95 SER A C 1
ATOM 719 O O . SER A 1 95 ? 29.234 -8.017 -19.724 1.00 94.44 95 SER A O 1
ATOM 721 N N . ALA A 1 96 ? 27.440 -8.082 -18.388 1.00 94.56 96 ALA A N 1
ATOM 722 C CA . ALA A 1 96 ? 28.015 -7.270 -17.321 1.00 94.56 96 ALA A CA 1
ATOM 723 C C . ALA A 1 96 ? 28.856 -8.109 -16.339 1.00 94.56 96 ALA A C 1
ATOM 725 O O . ALA A 1 96 ? 28.729 -9.331 -16.258 1.00 94.56 96 ALA A O 1
ATOM 726 N N . SER A 1 97 ? 29.693 -7.441 -15.535 1.00 94.06 97 SER A N 1
ATOM 727 C CA . SER A 1 97 ? 30.362 -8.096 -14.403 1.00 94.06 97 SER A CA 1
ATOM 728 C C . SER A 1 97 ? 29.329 -8.658 -13.409 1.00 94.06 97 SER A C 1
ATOM 730 O O . SER A 1 97 ? 28.219 -8.130 -13.337 1.00 94.06 97 SER A O 1
ATOM 732 N N . PRO A 1 98 ? 29.661 -9.675 -12.589 1.00 94.62 98 PRO A N 1
ATOM 733 C CA . PRO A 1 98 ? 28.694 -10.280 -11.666 1.00 94.62 98 PRO A CA 1
ATOM 734 C C . PRO A 1 98 ? 27.986 -9.276 -10.741 1.00 94.62 98 PRO A C 1
ATOM 736 O O . PRO A 1 98 ? 26.772 -9.359 -10.554 1.00 94.62 98 PRO A O 1
ATOM 739 N N . ALA A 1 99 ? 28.725 -8.294 -10.212 1.00 95.19 99 ALA A N 1
ATOM 740 C CA . ALA A 1 99 ? 28.168 -7.239 -9.368 1.00 95.19 99 ALA A CA 1
ATOM 741 C C . ALA A 1 99 ? 27.181 -6.346 -10.140 1.00 95.19 99 ALA A C 1
ATOM 743 O O . ALA A 1 99 ? 26.030 -6.197 -9.730 1.00 95.19 99 ALA A O 1
ATOM 744 N N . ALA A 1 100 ? 27.586 -5.830 -11.304 1.00 95.56 100 ALA A N 1
ATOM 745 C CA . ALA A 1 100 ? 26.730 -4.979 -12.128 1.00 95.56 100 ALA A CA 1
ATOM 746 C C . ALA A 1 100 ? 25.508 -5.739 -12.679 1.00 95.56 100 ALA A C 1
ATOM 748 O O . ALA A 1 100 ? 24.402 -5.205 -12.728 1.00 95.56 100 ALA A O 1
ATOM 749 N N . ALA A 1 101 ? 25.671 -7.014 -13.034 1.00 96.19 101 ALA A N 1
ATOM 750 C CA . ALA A 1 101 ? 24.582 -7.874 -13.474 1.00 96.19 101 ALA A CA 1
ATOM 751 C C . ALA A 1 101 ? 23.527 -8.078 -12.374 1.00 96.19 101 ALA A C 1
ATOM 753 O O . ALA A 1 101 ? 22.330 -8.099 -12.667 1.00 96.19 101 ALA A O 1
ATOM 754 N N . LYS A 1 102 ? 23.944 -8.205 -11.104 1.00 97.62 102 LYS A N 1
ATOM 755 C CA . LYS A 1 102 ? 23.024 -8.279 -9.958 1.00 97.62 102 LYS A CA 1
ATOM 756 C C . LYS A 1 102 ? 22.194 -7.000 -9.831 1.00 97.62 102 LYS A C 1
ATOM 758 O O . LYS A 1 102 ? 20.974 -7.091 -9.711 1.00 97.62 102 LYS A O 1
ATOM 763 N N . GLU A 1 103 ? 22.829 -5.832 -9.908 1.00 96.50 103 GLU A N 1
ATOM 764 C CA . GLU A 1 103 ? 22.132 -4.538 -9.853 1.00 96.50 103 GLU A CA 1
ATOM 765 C C . GLU A 1 103 ? 21.128 -4.362 -10.996 1.00 96.50 103 GLU A C 1
ATOM 767 O O . GLU A 1 103 ? 19.980 -3.989 -10.763 1.00 96.50 103 GLU A O 1
ATOM 772 N N . LEU A 1 104 ? 21.538 -4.660 -12.232 1.00 96.69 104 LEU A N 1
ATOM 773 C CA . LEU A 1 104 ? 20.683 -4.527 -13.412 1.00 96.69 104 LEU A CA 1
ATOM 774 C C . LEU A 1 104 ? 19.449 -5.434 -13.325 1.00 96.69 104 LEU A C 1
ATOM 776 O O . LEU A 1 104 ? 18.341 -4.994 -13.627 1.00 96.69 104 LEU A O 1
ATOM 780 N N . ARG A 1 105 ? 19.611 -6.683 -12.864 1.00 98.12 105 ARG A N 1
ATOM 781 C CA . ARG A 1 105 ? 18.481 -7.606 -12.653 1.00 98.12 105 ARG A CA 1
ATOM 782 C C . ARG A 1 105 ? 17.544 -7.136 -11.542 1.00 98.12 105 ARG A C 1
ATOM 784 O O . ARG A 1 105 ? 16.328 -7.278 -11.686 1.00 98.12 105 ARG A O 1
ATOM 791 N N . ALA A 1 106 ? 18.086 -6.574 -10.461 1.00 97.69 106 ALA A N 1
ATOM 792 C CA . ALA A 1 106 ? 17.278 -6.004 -9.387 1.00 97.69 106 ALA A CA 1
ATOM 793 C C . ALA A 1 106 ? 16.433 -4.828 -9.902 1.00 97.69 106 ALA A C 1
ATOM 795 O O . ALA A 1 106 ? 15.214 -4.842 -9.743 1.00 97.69 106 ALA A O 1
ATOM 796 N N . LEU A 1 107 ? 17.048 -3.878 -10.616 1.00 96.94 107 LEU A N 1
ATOM 797 C CA . LEU A 1 107 ? 16.335 -2.740 -11.203 1.00 96.94 107 LEU A CA 1
ATOM 798 C C . LEU A 1 107 ? 15.279 -3.180 -12.229 1.00 96.94 107 LEU A C 1
ATOM 800 O O . LEU A 1 107 ? 14.156 -2.681 -12.209 1.00 96.94 107 LEU A O 1
ATOM 804 N N . ALA A 1 108 ? 15.596 -4.164 -13.077 1.00 97.69 108 ALA A N 1
ATOM 805 C CA . ALA A 1 108 ? 14.631 -4.729 -14.017 1.00 97.69 108 ALA A CA 1
ATOM 806 C C . ALA A 1 108 ? 13.406 -5.316 -13.298 1.00 97.69 108 ALA A C 1
ATOM 808 O O . ALA A 1 108 ? 12.274 -5.091 -13.716 1.00 97.69 108 ALA A O 1
ATOM 809 N N . THR A 1 109 ? 13.629 -6.034 -12.192 1.00 97.88 109 THR A N 1
ATOM 810 C CA . THR A 1 109 ? 12.552 -6.614 -11.376 1.00 97.88 109 THR A CA 1
ATOM 811 C C . THR A 1 109 ? 11.662 -5.521 -10.784 1.00 97.88 109 THR A C 1
ATOM 813 O O . THR A 1 109 ? 10.437 -5.643 -10.838 1.00 97.88 109 THR A O 1
ATOM 816 N N . THR A 1 110 ? 12.259 -4.432 -10.288 1.00 97.50 110 THR A N 1
ATOM 817 C CA . THR A 1 110 ? 11.531 -3.252 -9.800 1.00 97.50 110 THR A CA 1
ATOM 818 C C . THR A 1 110 ? 10.651 -2.644 -10.891 1.00 97.50 110 THR A C 1
ATOM 820 O O . THR A 1 110 ? 9.465 -2.422 -10.653 1.00 97.50 110 THR A O 1
ATOM 823 N N . TYR A 1 111 ? 11.179 -2.424 -12.100 1.00 98.06 111 TYR A N 1
ATOM 824 C CA . TYR A 1 111 ? 10.401 -1.872 -13.217 1.00 98.06 111 TYR A CA 1
ATOM 825 C C . TYR A 1 111 ? 9.249 -2.789 -13.653 1.00 98.06 111 TYR A C 1
ATOM 827 O O . TYR A 1 111 ? 8.149 -2.304 -13.910 1.00 98.06 111 TYR A O 1
ATOM 835 N N . GLU A 1 112 ? 9.445 -4.111 -13.683 1.00 98.25 112 GLU A N 1
ATOM 836 C CA . GLU A 1 112 ? 8.367 -5.057 -14.012 1.00 98.25 112 GLU A CA 1
ATOM 837 C C . GLU A 1 112 ? 7.271 -5.086 -12.948 1.00 98.25 112 GLU A C 1
ATOM 839 O O . GLU A 1 112 ? 6.083 -5.117 -13.276 1.00 98.25 112 GLU A O 1
ATOM 844 N N . GLN A 1 113 ? 7.659 -5.102 -11.669 1.00 98.19 113 GLN A N 1
ATOM 845 C CA . GLN A 1 113 ? 6.714 -5.072 -10.554 1.00 98.19 113 GLN A CA 1
ATOM 846 C C . GLN A 1 113 ? 5.920 -3.767 -10.559 1.00 98.19 113 GLN A C 1
ATOM 848 O O . GLN A 1 113 ? 4.690 -3.814 -10.497 1.00 98.19 113 GLN A O 1
ATOM 853 N N . PHE A 1 114 ? 6.606 -2.633 -10.726 1.00 98.12 114 PHE A N 1
ATOM 854 C CA . PHE A 1 114 ? 5.970 -1.335 -10.887 1.00 98.12 114 PHE A CA 1
ATOM 855 C C . PHE A 1 114 ? 4.971 -1.343 -12.044 1.00 98.12 114 PHE A C 1
ATOM 857 O O . PHE A 1 114 ? 3.797 -1.062 -11.825 1.00 98.12 114 PHE A O 1
ATOM 864 N N . GLY A 1 115 ? 5.402 -1.726 -13.249 1.00 98.31 115 GLY A N 1
ATOM 865 C CA . GLY A 1 115 ? 4.568 -1.654 -14.444 1.00 98.31 115 GLY A CA 1
ATOM 866 C C . GLY A 1 115 ? 3.294 -2.490 -14.353 1.00 98.31 115 GLY A C 1
ATOM 867 O O . GLY A 1 115 ? 2.222 -2.016 -14.724 1.00 98.31 115 GLY A O 1
ATOM 868 N N . ARG A 1 116 ? 3.366 -3.707 -13.795 1.00 98.62 116 ARG A N 1
ATOM 869 C CA . ARG A 1 116 ? 2.168 -4.539 -13.575 1.00 98.62 116 ARG A CA 1
ATOM 870 C C . ARG A 1 116 ? 1.177 -3.882 -12.616 1.00 98.62 116 ARG A C 1
ATOM 872 O O . ARG A 1 116 ? -0.018 -3.849 -12.903 1.00 98.62 116 ARG A O 1
ATOM 879 N N . LEU A 1 117 ? 1.665 -3.373 -11.485 1.00 98.56 117 LEU A N 1
ATOM 880 C CA . LEU A 1 117 ? 0.830 -2.749 -10.457 1.00 98.56 117 LEU A CA 1
ATOM 881 C C . LEU A 1 117 ? 0.244 -1.421 -10.937 1.00 98.56 117 LEU A C 1
ATOM 883 O O . LEU A 1 117 ? -0.947 -1.178 -10.763 1.00 98.56 117 LEU A O 1
ATOM 887 N N . TYR A 1 118 ? 1.061 -0.599 -11.589 1.00 98.56 118 TYR A N 1
ATOM 888 C CA . TYR A 1 118 ? 0.646 0.657 -12.193 1.00 98.56 118 TYR A CA 1
ATOM 889 C C . TYR A 1 118 ? -0.452 0.418 -13.234 1.00 98.56 118 TYR A C 1
ATOM 891 O O . TYR A 1 118 ? -1.526 1.000 -13.124 1.00 98.56 118 TYR A O 1
ATOM 899 N N . ASN A 1 119 ? -0.244 -0.503 -14.181 1.00 98.50 119 ASN A N 1
ATOM 900 C CA . ASN A 1 119 ? -1.236 -0.798 -15.217 1.00 98.50 119 ASN A CA 1
ATOM 901 C C . ASN A 1 119 ? -2.537 -1.364 -14.632 1.00 98.50 119 ASN A C 1
ATOM 903 O O . ASN A 1 119 ? -3.614 -0.946 -15.042 1.00 98.50 119 ASN A O 1
ATOM 907 N N . SER A 1 120 ? -2.451 -2.267 -13.649 1.00 98.56 120 SER A N 1
ATOM 908 C CA . SER A 1 120 ? -3.627 -2.802 -12.947 1.00 98.56 120 SER A CA 1
ATOM 909 C C . SER A 1 120 ? -4.408 -1.702 -12.217 1.00 98.56 120 SER A C 1
ATOM 911 O O . SER A 1 120 ? -5.628 -1.609 -12.332 1.00 98.56 120 SER A O 1
ATOM 913 N N . GLY A 1 121 ? -3.695 -0.819 -11.514 1.00 98.44 121 GLY A N 1
ATOM 914 C CA . GLY A 1 121 ? -4.272 0.300 -10.775 1.00 98.44 121 GLY A CA 1
ATOM 915 C C . GLY A 1 121 ? -4.874 1.400 -11.652 1.00 98.44 121 GLY A C 1
ATOM 916 O O . GLY A 1 121 ? -5.853 2.038 -11.265 1.00 98.44 121 GLY A O 1
ATOM 917 N N . MET A 1 122 ? -4.303 1.612 -12.838 1.00 98.31 122 MET A N 1
ATOM 918 C CA . MET A 1 122 ? -4.747 2.615 -13.809 1.00 98.31 122 MET A CA 1
ATOM 919 C C . MET A 1 122 ? -5.823 2.096 -14.773 1.00 98.31 122 MET A C 1
ATOM 921 O O . MET A 1 122 ? -6.435 2.898 -15.479 1.00 98.31 122 MET A O 1
ATOM 925 N N . ALA A 1 123 ? -6.069 0.783 -14.821 1.00 98.38 123 ALA A N 1
ATOM 926 C CA . ALA A 1 123 ? -6.964 0.183 -15.802 1.00 98.38 123 ALA A CA 1
ATOM 927 C C . ALA A 1 123 ? -8.412 0.707 -15.680 1.00 98.38 123 ALA A C 1
ATOM 929 O O . ALA A 1 123 ? -8.978 0.760 -14.579 1.00 98.38 123 ALA A O 1
ATOM 930 N N . PRO A 1 124 ? -9.061 1.063 -16.805 1.00 97.75 124 PRO A N 1
ATOM 931 C CA . PRO A 1 124 ? -10.468 1.437 -16.796 1.00 97.75 124 PRO A CA 1
ATOM 932 C C . PRO A 1 124 ? -11.327 0.242 -16.367 1.00 97.75 124 PRO A C 1
ATOM 934 O O . PRO A 1 124 ? -11.096 -0.890 -16.781 1.00 97.75 124 PRO A O 1
ATOM 937 N N . GLY A 1 125 ? -12.323 0.492 -15.515 1.00 96.94 125 GLY A N 1
ATOM 938 C CA . GLY A 1 125 ? -13.223 -0.555 -15.019 1.00 96.94 125 GLY A CA 1
ATOM 939 C C . GLY A 1 125 ? -12.619 -1.496 -13.968 1.00 96.94 125 GLY A C 1
ATOM 940 O O . GLY A 1 125 ? -13.318 -2.399 -13.508 1.00 96.94 125 GLY A O 1
ATOM 941 N N . ALA A 1 126 ? -11.367 -1.287 -13.541 1.00 98.12 126 ALA A N 1
ATOM 942 C CA . ALA A 1 126 ? -10.797 -2.037 -12.428 1.00 98.12 126 ALA A CA 1
ATOM 943 C C . ALA A 1 126 ? -11.658 -1.882 -11.161 1.00 98.12 126 ALA A C 1
ATOM 945 O O . ALA A 1 126 ? -12.164 -0.794 -10.853 1.00 98.12 126 ALA A O 1
ATOM 946 N N . LYS A 1 127 ? -11.814 -2.976 -10.406 1.00 98.38 127 LYS A N 1
ATOM 947 C CA . LYS A 1 127 ? -12.524 -2.949 -9.122 1.00 98.38 127 LYS A CA 1
ATOM 948 C C . LYS A 1 127 ? -11.818 -1.957 -8.186 1.00 98.38 127 LYS A C 1
ATOM 950 O O . LYS A 1 127 ? -10.600 -2.062 -8.035 1.00 98.38 127 LYS A O 1
ATOM 955 N N . PRO A 1 128 ? -12.537 -1.032 -7.517 1.00 98.56 128 PRO A N 1
ATOM 956 C CA . PRO A 1 128 ? -11.891 0.023 -6.734 1.00 98.56 128 PRO A CA 1
ATOM 957 C C . PRO A 1 128 ? -10.937 -0.485 -5.647 1.00 98.56 128 PRO A C 1
ATOM 959 O O . PRO A 1 128 ? -9.875 0.095 -5.457 1.00 98.56 128 PRO A O 1
ATOM 962 N N . THR A 1 129 ? -11.273 -1.585 -4.966 1.00 98.50 129 THR A N 1
ATOM 963 C CA . THR A 1 129 ? -10.400 -2.183 -3.939 1.00 98.50 129 THR A CA 1
ATOM 964 C C . THR A 1 129 ? -9.096 -2.716 -4.525 1.00 98.50 129 THR A C 1
ATOM 966 O O . THR A 1 129 ? -8.031 -2.507 -3.952 1.00 98.50 129 THR A O 1
ATOM 969 N N . ASP A 1 130 ? -9.164 -3.362 -5.688 1.00 98.50 130 ASP A N 1
ATOM 970 C CA . ASP A 1 130 ? -8.006 -3.995 -6.324 1.00 98.50 130 ASP A CA 1
ATOM 971 C C . ASP A 1 130 ? -7.084 -2.917 -6.907 1.00 98.50 130 ASP A C 1
ATOM 973 O O . ASP A 1 130 ? -5.869 -2.946 -6.704 1.00 98.50 130 ASP A O 1
ATOM 977 N N . ALA A 1 131 ? -7.678 -1.902 -7.543 1.00 98.69 131 ALA A N 1
ATOM 978 C CA . ALA A 1 131 ? -6.956 -0.746 -8.053 1.00 98.69 131 ALA A CA 1
ATOM 979 C C . ALA A 1 131 ? -6.287 0.064 -6.929 1.00 98.69 131 ALA A C 1
ATOM 981 O O . ALA A 1 131 ? -5.135 0.472 -7.072 1.00 98.69 131 ALA A O 1
ATOM 982 N N . TYR A 1 132 ? -6.965 0.256 -5.791 1.00 98.69 132 TYR A N 1
ATOM 983 C CA . TYR A 1 132 ? -6.409 0.957 -4.630 1.00 98.69 132 TYR A CA 1
ATOM 984 C C . TYR A 1 132 ? -5.151 0.257 -4.097 1.00 98.69 132 TYR A C 1
ATOM 986 O O . TYR A 1 132 ? -4.110 0.896 -3.926 1.00 98.69 132 TYR A O 1
ATOM 994 N N . VAL A 1 133 ? -5.216 -1.064 -3.892 1.00 98.50 133 VAL A N 1
ATOM 995 C CA . VAL A 1 133 ? -4.064 -1.859 -3.438 1.00 98.50 133 VAL A CA 1
ATOM 996 C C . VAL A 1 133 ? -2.922 -1.786 -4.452 1.00 98.50 133 VAL A C 1
ATOM 998 O O . VAL A 1 133 ? -1.784 -1.505 -4.073 1.00 98.50 133 VAL A O 1
ATOM 1001 N N . ALA A 1 134 ? -3.224 -1.963 -5.742 1.00 98.62 134 ALA A N 1
ATOM 1002 C CA . ALA A 1 134 ? -2.222 -1.924 -6.800 1.00 98.62 134 ALA A CA 1
ATOM 1003 C C . ALA A 1 134 ? -1.501 -0.565 -6.872 1.00 98.62 134 ALA A C 1
ATOM 1005 O O . ALA A 1 134 ? -0.272 -0.528 -6.913 1.00 98.62 134 ALA A O 1
ATOM 1006 N N . LEU A 1 135 ? -2.236 0.551 -6.803 1.00 98.69 135 LEU A N 1
ATOM 1007 C CA . LEU A 1 135 ? -1.661 1.901 -6.837 1.00 98.69 135 LEU A CA 1
ATOM 1008 C C . LEU A 1 135 ? -0.803 2.210 -5.606 1.00 98.69 135 LEU A C 1
ATOM 1010 O O . LEU A 1 135 ? 0.253 2.827 -5.750 1.00 98.69 135 LEU A O 1
ATOM 1014 N N . ARG A 1 136 ? -1.193 1.762 -4.404 1.00 98.25 136 ARG A N 1
ATOM 1015 C CA . ARG A 1 136 ? -0.347 1.924 -3.206 1.00 98.25 136 ARG A CA 1
ATOM 1016 C C . ARG A 1 136 ? 0.976 1.188 -3.347 1.00 98.25 136 ARG A C 1
ATOM 1018 O O . ARG A 1 136 ? 2.022 1.754 -3.034 1.00 98.25 136 ARG A O 1
ATOM 1025 N N . SER A 1 137 ? 0.943 -0.044 -3.844 1.00 98.06 137 SER A N 1
ATOM 1026 C CA . SER A 1 137 ? 2.163 -0.804 -4.102 1.00 98.06 137 SER A CA 1
ATOM 1027 C C . SER A 1 137 ? 3.001 -0.152 -5.206 1.00 98.06 137 SER A C 1
ATOM 1029 O O . SER A 1 137 ? 4.203 0.027 -5.018 1.00 98.06 137 SER A O 1
ATOM 1031 N N . ALA A 1 138 ? 2.385 0.281 -6.312 1.00 98.12 138 ALA A N 1
ATOM 1032 C CA . ALA A 1 138 ? 3.071 0.984 -7.399 1.00 98.12 138 ALA A CA 1
ATOM 1033 C C . ALA A 1 138 ? 3.775 2.257 -6.904 1.00 98.12 138 ALA A C 1
ATOM 1035 O O . ALA A 1 138 ? 4.940 2.476 -7.222 1.00 98.12 138 ALA A O 1
ATOM 1036 N N . LYS A 1 139 ? 3.115 3.057 -6.056 1.00 97.62 139 LYS A N 1
ATOM 1037 C CA . LYS A 1 139 ? 3.699 4.259 -5.442 1.00 97.62 139 LYS A CA 1
ATOM 1038 C C . LYS A 1 139 ? 4.999 3.951 -4.692 1.00 97.62 139 LYS A C 1
ATOM 1040 O O . LYS A 1 139 ? 5.959 4.710 -4.818 1.00 97.62 139 LYS A O 1
ATOM 1045 N N . ASN A 1 140 ? 5.033 2.857 -3.928 1.00 95.69 140 ASN A N 1
ATOM 1046 C CA . ASN A 1 140 ? 6.216 2.454 -3.166 1.00 95.69 140 ASN A CA 1
ATOM 1047 C C . ASN A 1 140 ? 7.366 2.042 -4.098 1.00 95.69 140 ASN A C 1
ATOM 1049 O O . ASN A 1 140 ? 8.495 2.490 -3.905 1.00 95.69 140 ASN A O 1
ATOM 1053 N N . TYR A 1 141 ? 7.081 1.263 -5.147 1.00 96.06 141 TYR A N 1
ATOM 1054 C CA . TYR A 1 141 ? 8.094 0.903 -6.144 1.00 96.06 141 TYR A CA 1
ATOM 1055 C C . TYR A 1 141 ? 8.647 2.125 -6.880 1.00 96.06 141 TYR A C 1
ATOM 1057 O O . TYR A 1 141 ? 9.863 2.255 -6.996 1.00 96.06 141 TYR A O 1
ATOM 1065 N N . ASP A 1 142 ? 7.785 3.054 -7.295 1.00 95.50 142 ASP A N 1
ATOM 1066 C CA . ASP A 1 142 ? 8.212 4.279 -7.976 1.00 95.50 142 ASP A CA 1
ATOM 1067 C C . ASP A 1 142 ? 9.075 5.172 -7.076 1.00 95.50 142 ASP A C 1
ATOM 1069 O O . ASP A 1 142 ? 10.061 5.737 -7.536 1.00 95.50 142 ASP A O 1
ATOM 1073 N N . SER A 1 143 ? 8.773 5.243 -5.774 1.00 91.44 143 SER A N 1
ATOM 1074 C CA . SER A 1 143 ? 9.599 6.001 -4.822 1.00 91.44 143 SER A CA 1
ATOM 1075 C C . SER A 1 143 ? 11.012 5.432 -4.649 1.00 91.44 143 SER A C 1
ATOM 1077 O O . SER A 1 143 ? 11.933 6.173 -4.322 1.00 91.44 143 SER A O 1
ATOM 1079 N N . SER A 1 144 ? 11.188 4.130 -4.897 1.00 86.38 144 SER A N 1
ATOM 1080 C CA . SER A 1 144 ? 12.486 3.448 -4.820 1.00 86.38 144 SER A CA 1
ATOM 1081 C C . SER A 1 144 ? 13.296 3.500 -6.118 1.00 86.38 144 SER A C 1
ATOM 1083 O O . SER A 1 144 ? 14.476 3.157 -6.109 1.00 86.38 144 SER A O 1
ATOM 1085 N N . SER A 1 145 ? 12.670 3.897 -7.230 1.00 84.00 145 SER A N 1
ATOM 1086 C CA . SER A 1 145 ? 13.318 4.017 -8.533 1.00 84.00 145 SER A CA 1
ATOM 1087 C C . SER A 1 145 ? 13.610 5.480 -8.865 1.00 84.00 145 SER A C 1
ATOM 1089 O O . SER A 1 145 ? 14.727 5.945 -8.673 1.00 84.00 145 SER A O 1
ATOM 1091 N N . GLU A 1 146 ? 12.613 6.214 -9.354 1.00 87.06 146 GLU A N 1
ATOM 1092 C CA . GLU A 1 146 ? 12.793 7.547 -9.948 1.00 87.06 146 GLU A CA 1
ATOM 1093 C C . GLU A 1 146 ? 11.748 8.572 -9.511 1.00 87.06 146 GLU A C 1
ATOM 1095 O O . GLU A 1 146 ? 11.882 9.754 -9.816 1.00 87.06 146 GLU A O 1
ATOM 1100 N N . SER A 1 147 ? 10.702 8.145 -8.804 1.00 94.62 147 SER A N 1
ATOM 1101 C CA . SER A 1 147 ? 9.559 8.983 -8.429 1.00 94.62 147 SER A CA 1
ATOM 1102 C C . SER A 1 147 ? 8.862 9.663 -9.621 1.00 94.62 147 SER A C 1
ATOM 1104 O O . SER A 1 147 ? 8.223 10.705 -9.456 1.00 94.62 147 SER A O 1
ATOM 1106 N N . ALA A 1 148 ? 8.969 9.087 -10.824 1.00 97.00 148 ALA A N 1
ATOM 1107 C CA . ALA A 1 148 ? 8.498 9.699 -12.067 1.00 97.00 148 ALA A CA 1
ATOM 1108 C C . ALA A 1 148 ? 6.967 9.776 -12.153 1.00 97.00 148 ALA A C 1
ATOM 1110 O O . ALA A 1 148 ? 6.425 10.639 -12.842 1.00 97.00 148 ALA A O 1
ATOM 1111 N N . PHE A 1 149 ? 6.267 8.892 -11.440 1.00 97.94 149 PHE A N 1
ATOM 1112 C CA . PHE A 1 149 ? 4.815 8.748 -11.519 1.00 97.94 149 PHE A CA 1
ATOM 1113 C C . PHE A 1 149 ? 4.102 9.124 -10.220 1.00 97.94 149 PHE A C 1
ATOM 1115 O O . PHE A 1 149 ? 2.886 8.964 -10.129 1.00 97.94 149 PHE A O 1
ATOM 1122 N N . GLN A 1 150 ? 4.809 9.660 -9.217 1.00 97.44 150 GLN A N 1
ATOM 1123 C CA . GLN A 1 150 ? 4.226 9.983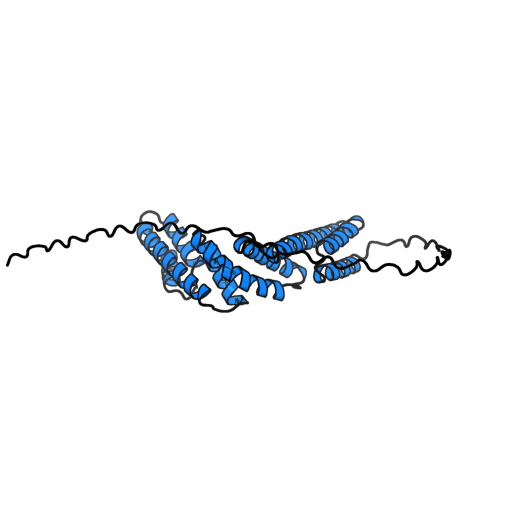 -7.909 1.00 97.44 150 GLN A CA 1
ATOM 1124 C C . GLN A 1 150 ? 2.994 10.883 -8.014 1.00 97.44 150 GLN A C 1
ATOM 1126 O O . GLN A 1 150 ? 1.991 10.609 -7.360 1.00 97.44 150 GLN A O 1
ATOM 1131 N N . THR A 1 151 ? 3.052 11.946 -8.817 1.00 97.81 151 THR A N 1
ATOM 1132 C CA . THR A 1 151 ? 1.933 12.891 -8.964 1.00 97.81 151 THR A CA 1
ATOM 1133 C C . THR A 1 151 ? 0.712 12.216 -9.584 1.00 97.81 151 THR A C 1
ATOM 1135 O O . THR A 1 151 ? -0.385 12.309 -9.039 1.00 97.81 151 THR A O 1
ATOM 1138 N N . GLU A 1 152 ? 0.909 11.478 -10.678 1.00 98.19 152 GLU A N 1
ATOM 1139 C CA . GLU A 1 152 ? -0.162 10.767 -11.382 1.00 98.19 152 GLU A CA 1
ATOM 1140 C C . GLU A 1 152 ? -0.782 9.664 -10.510 1.00 98.19 152 GLU A C 1
ATOM 1142 O O . GLU A 1 152 ? -2.005 9.571 -10.391 1.00 98.19 152 GLU A O 1
ATOM 1147 N N . ILE A 1 153 ? 0.054 8.865 -9.837 1.00 98.44 153 ILE A N 1
ATOM 1148 C CA . ILE A 1 153 ? -0.395 7.805 -8.930 1.00 98.44 153 ILE A CA 1
ATOM 1149 C C . ILE A 1 153 ? -1.170 8.396 -7.757 1.00 98.44 153 ILE A C 1
ATOM 1151 O O . ILE A 1 153 ? -2.231 7.875 -7.439 1.00 98.44 153 ILE A O 1
ATOM 1155 N N . LYS A 1 154 ? -0.689 9.473 -7.121 1.00 98.38 154 LYS A N 1
ATOM 1156 C CA . LYS A 1 154 ? -1.394 10.121 -6.000 1.00 98.38 154 LYS A CA 1
ATOM 1157 C C . LYS A 1 154 ? -2.765 10.639 -6.426 1.00 98.38 154 LYS A C 1
ATOM 1159 O O . LYS A 1 154 ? -3.745 10.350 -5.745 1.00 98.38 154 LYS A O 1
ATOM 1164 N N . ALA A 1 155 ? -2.845 11.326 -7.567 1.00 98.25 155 ALA A N 1
ATOM 1165 C CA . ALA A 1 155 ? -4.112 11.816 -8.102 1.00 98.25 155 ALA A CA 1
ATOM 1166 C C . ALA A 1 155 ? -5.106 10.664 -8.324 1.00 98.25 155 ALA A C 1
ATOM 1168 O O . ALA A 1 155 ? -6.232 10.707 -7.824 1.00 98.25 155 ALA A O 1
ATOM 1169 N N . LYS A 1 156 ? -4.671 9.581 -8.988 1.00 98.44 156 LYS A N 1
ATOM 1170 C CA . LYS A 1 156 ? -5.533 8.413 -9.205 1.00 98.44 156 LYS A CA 1
ATOM 1171 C C . LYS A 1 156 ? -5.889 7.699 -7.902 1.00 98.44 156 LYS A C 1
ATOM 1173 O O . LYS A 1 156 ? -7.019 7.242 -7.738 1.00 98.44 156 LYS A O 1
ATOM 1178 N N . LEU A 1 157 ? -4.944 7.614 -6.970 1.00 98.31 157 LEU A N 1
ATOM 1179 C CA . LEU A 1 157 ? -5.135 6.966 -5.681 1.00 98.31 157 LEU A CA 1
ATOM 1180 C C . LEU A 1 157 ? -6.216 7.678 -4.864 1.00 98.31 157 LEU A C 1
ATOM 1182 O O . LEU A 1 157 ? -7.050 6.986 -4.297 1.00 98.31 157 LEU A O 1
ATOM 1186 N N . GLY A 1 158 ? -6.276 9.014 -4.862 1.00 98.19 158 GLY A N 1
ATOM 1187 C CA . GLY A 1 158 ? -7.352 9.758 -4.193 1.00 98.19 158 GLY A CA 1
ATOM 1188 C C . GLY A 1 158 ? -8.746 9.452 -4.766 1.00 98.19 158 GLY A C 1
ATOM 1189 O O . GLY A 1 158 ? -9.696 9.182 -4.022 1.00 98.19 158 GLY A O 1
ATOM 1190 N N . GLU A 1 159 ? -8.860 9.403 -6.097 1.00 98.06 159 GLU A N 1
ATOM 1191 C CA . GLU A 1 159 ? -10.104 9.064 -6.803 1.00 98.06 159 GLU A CA 1
ATOM 1192 C C . GLU A 1 159 ? -10.563 7.624 -6.505 1.00 98.06 159 GLU A C 1
ATOM 1194 O O . GLU A 1 159 ? -11.727 7.370 -6.179 1.00 98.06 159 GLU A O 1
ATOM 1199 N N . VAL A 1 160 ? -9.649 6.658 -6.620 1.00 98.50 160 VAL A N 1
ATOM 1200 C CA . VAL A 1 160 ? -9.946 5.234 -6.418 1.00 98.50 160 VAL A CA 1
ATOM 1201 C C . VAL A 1 160 ? -10.198 4.930 -4.941 1.00 98.50 160 VAL A C 1
ATOM 1203 O O . VAL A 1 160 ? -11.126 4.180 -4.633 1.00 98.50 160 VAL A O 1
ATOM 1206 N N . ALA A 1 161 ? -9.440 5.540 -4.026 1.00 98.56 161 ALA A N 1
ATOM 1207 C CA . ALA A 1 161 ? -9.621 5.379 -2.587 1.00 98.56 161 ALA A CA 1
ATOM 1208 C C . ALA A 1 161 ? -11.031 5.794 -2.161 1.00 98.56 161 ALA A C 1
ATOM 1210 O O . ALA A 1 161 ? -11.712 5.017 -1.495 1.00 98.56 161 ALA A O 1
ATOM 1211 N N . THR A 1 162 ? -11.522 6.944 -2.640 1.00 98.38 162 THR A N 1
ATOM 1212 C CA . THR A 1 162 ? -12.886 7.420 -2.351 1.00 98.38 162 THR A CA 1
ATOM 1213 C C . THR A 1 162 ? -13.947 6.372 -2.705 1.00 98.38 162 THR A C 1
ATOM 1215 O O . THR A 1 162 ? -14.870 6.124 -1.930 1.00 98.38 162 THR A O 1
ATOM 1218 N N . ARG A 1 163 ? -13.788 5.695 -3.850 1.00 98.25 163 ARG A N 1
ATOM 1219 C CA . ARG A 1 163 ? -14.692 4.623 -4.302 1.00 98.25 163 ARG A CA 1
ATOM 1220 C C . ARG A 1 163 ? -14.502 3.309 -3.535 1.00 98.25 163 ARG A C 1
ATOM 1222 O O . ARG A 1 163 ? -15.458 2.555 -3.373 1.00 98.25 163 ARG A O 1
ATOM 1229 N N . ALA A 1 164 ? -13.292 3.021 -3.058 1.00 98.62 164 ALA A N 1
ATOM 1230 C CA . ALA A 1 164 ? -12.976 1.803 -2.313 1.00 98.62 164 ALA A CA 1
ATOM 1231 C C . ALA A 1 164 ? -13.503 1.818 -0.865 1.00 98.62 164 ALA A C 1
ATOM 1233 O O . ALA A 1 164 ? -13.844 0.759 -0.339 1.00 98.62 164 ALA A O 1
ATOM 1234 N N . ILE A 1 165 ? -13.624 2.996 -0.236 1.00 98.62 165 ILE A N 1
ATOM 1235 C CA . ILE A 1 165 ? -14.060 3.158 1.166 1.00 98.62 165 ILE A CA 1
ATOM 1236 C C . ILE A 1 165 ? -15.362 2.402 1.461 1.00 98.62 165 ILE A C 1
ATOM 1238 O O . ILE A 1 165 ? -15.412 1.607 2.399 1.00 98.62 165 ILE A O 1
ATOM 1242 N N . GLY A 1 166 ? -16.407 2.621 0.655 1.00 97.56 166 GLY A N 1
ATOM 1243 C CA . GLY A 1 166 ? -17.713 1.992 0.876 1.00 97.56 166 GLY A CA 1
ATOM 1244 C C . GLY A 1 166 ? -17.658 0.464 0.785 1.00 97.56 166 GLY A C 1
ATOM 1245 O O . GLY A 1 166 ? -18.298 -0.225 1.577 1.00 97.56 166 GLY A O 1
ATOM 1246 N N . LEU A 1 167 ? -16.836 -0.069 -0.126 1.00 98.31 167 LEU A N 1
ATOM 1247 C CA . LEU A 1 167 ? -16.640 -1.511 -0.290 1.00 98.31 167 LEU A CA 1
ATOM 1248 C C . LEU A 1 167 ? -15.920 -2.124 0.917 1.00 98.31 167 LEU A C 1
ATOM 1250 O O . LEU A 1 167 ? -16.329 -3.181 1.392 1.00 98.31 167 LEU A O 1
ATOM 1254 N N . TYR A 1 168 ? -14.891 -1.455 1.442 1.00 98.69 168 TYR A N 1
ATOM 1255 C CA . TYR A 1 168 ? -14.186 -1.916 2.638 1.00 98.69 168 TYR A CA 1
ATOM 1256 C C . TYR A 1 168 ? -15.074 -1.884 3.884 1.00 98.69 168 TYR A C 1
ATOM 1258 O O . TYR A 1 168 ? -15.118 -2.863 4.630 1.00 98.69 168 TYR A O 1
ATOM 1266 N N . ILE A 1 169 ? -15.842 -0.807 4.081 1.00 98.12 169 ILE A N 1
ATOM 1267 C CA . ILE A 1 169 ? -16.803 -0.714 5.190 1.00 98.12 169 ILE A CA 1
ATOM 1268 C C . ILE A 1 169 ? -17.854 -1.824 5.082 1.00 98.12 169 ILE A C 1
ATOM 1270 O O . ILE A 1 169 ? -18.106 -2.515 6.069 1.00 98.12 169 ILE A O 1
ATOM 1274 N N . GLY A 1 170 ? -18.416 -2.047 3.889 1.00 97.88 170 GLY A N 1
ATOM 1275 C CA . GLY A 1 170 ? -19.421 -3.089 3.655 1.00 97.88 170 GLY A CA 1
ATOM 1276 C C . GLY A 1 170 ? -18.931 -4.511 3.955 1.00 97.88 170 GLY A C 1
ATOM 1277 O O . GLY A 1 170 ? -19.734 -5.362 4.324 1.00 97.88 170 GLY A O 1
ATOM 1278 N N . ARG A 1 171 ? -17.620 -4.764 3.853 1.00 98.12 171 ARG A N 1
ATOM 1279 C CA . ARG A 1 171 ? -16.984 -6.054 4.183 1.00 98.12 171 ARG A CA 1
ATOM 1280 C C . ARG A 1 171 ? -16.462 -6.148 5.622 1.00 98.12 171 ARG A C 1
ATOM 1282 O O . ARG A 1 171 ? -15.943 -7.188 6.010 1.00 98.12 171 ARG A O 1
ATOM 1289 N N . GLY A 1 172 ? -16.560 -5.080 6.418 1.00 97.31 172 GLY A N 1
ATOM 1290 C CA . GLY A 1 172 ? -15.976 -5.031 7.765 1.00 97.31 172 GLY A CA 1
ATOM 1291 C C . GLY A 1 172 ? -14.444 -4.903 7.786 1.00 97.31 172 GLY A C 1
ATOM 1292 O O . GLY A 1 172 ? -13.811 -5.091 8.830 1.00 97.31 172 GLY A O 1
ATOM 1293 N N . GLU A 1 173 ? -13.833 -4.541 6.657 1.00 98.31 173 GLU A N 1
ATOM 1294 C CA . GLU A 1 173 ? -12.393 -4.312 6.489 1.00 98.31 173 GLU A CA 1
ATOM 1295 C C . GLU A 1 173 ? -12.016 -2.899 6.981 1.00 98.31 173 GLU A C 1
ATOM 1297 O O . GLU A 1 173 ? -11.608 -2.017 6.226 1.00 98.31 173 GLU A O 1
ATOM 1302 N N . LEU A 1 174 ? -12.224 -2.651 8.279 1.00 98.38 174 LEU A N 1
ATOM 1303 C CA . LEU A 1 174 ? -12.172 -1.304 8.869 1.00 98.38 174 LEU A CA 1
ATOM 1304 C C . LEU A 1 174 ? -10.796 -0.621 8.755 1.00 98.38 174 LEU A C 1
ATOM 1306 O O . LEU A 1 174 ? -10.730 0.593 8.580 1.00 98.38 174 LEU A O 1
ATOM 1310 N N . GLU A 1 175 ? -9.693 -1.373 8.840 1.00 98.31 175 GLU A N 1
ATOM 1311 C CA . GLU A 1 175 ? -8.337 -0.808 8.714 1.00 98.31 175 GLU A CA 1
ATOM 1312 C C . GLU A 1 175 ? -8.049 -0.355 7.278 1.00 98.31 175 GLU A C 1
ATOM 1314 O O . GLU A 1 175 ? -7.482 0.715 7.052 1.00 98.31 175 GLU A O 1
ATOM 1319 N N . GLN A 1 176 ? -8.487 -1.139 6.295 1.00 98.56 176 GLN A N 1
ATOM 1320 C CA . GLN A 1 176 ? -8.397 -0.812 4.877 1.00 98.56 176 GLN A CA 1
ATOM 1321 C C . GLN A 1 176 ? -9.256 0.412 4.555 1.00 98.56 176 GLN A C 1
ATOM 1323 O O . GLN A 1 176 ? -8.775 1.329 3.891 1.00 98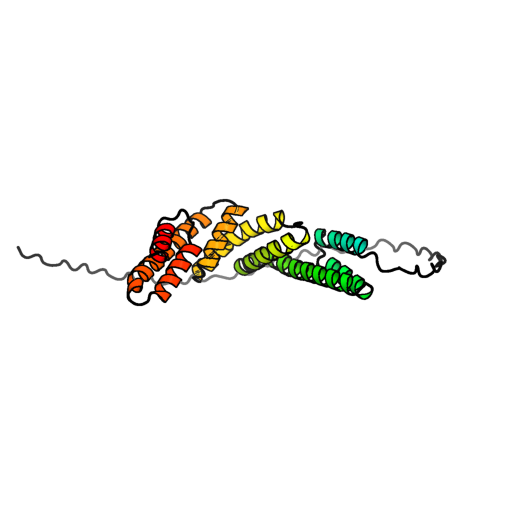.56 176 GLN A O 1
ATOM 1328 N N . ALA A 1 177 ? -10.479 0.474 5.093 1.00 98.62 177 ALA A N 1
ATOM 1329 C CA . ALA A 1 177 ? -11.345 1.643 4.973 1.00 98.62 177 ALA A CA 1
ATOM 1330 C C . ALA A 1 177 ? -10.689 2.904 5.556 1.00 98.62 177 ALA A C 1
ATOM 1332 O O . ALA A 1 177 ? -10.645 3.929 4.881 1.00 98.62 177 ALA A O 1
ATOM 1333 N N . ALA A 1 178 ? -10.124 2.828 6.765 1.00 98.62 178 ALA A N 1
ATOM 1334 C CA . ALA A 1 178 ? -9.441 3.957 7.396 1.00 98.62 178 ALA A CA 1
ATOM 1335 C C . ALA A 1 178 ? -8.229 4.440 6.584 1.00 98.62 178 ALA A C 1
ATOM 1337 O O . ALA A 1 178 ? -8.021 5.640 6.424 1.00 98.62 178 ALA A O 1
ATOM 1338 N N . ASN A 1 179 ? -7.445 3.519 6.020 1.00 98.44 179 ASN A N 1
ATOM 1339 C CA . ASN A 1 179 ? -6.341 3.877 5.131 1.00 98.44 179 ASN A CA 1
ATOM 1340 C C . ASN A 1 179 ? -6.831 4.556 3.844 1.00 98.44 179 ASN A C 1
ATOM 1342 O O . ASN A 1 179 ? -6.263 5.568 3.443 1.00 98.44 179 ASN A O 1
ATOM 1346 N N . ALA A 1 180 ? -7.904 4.044 3.236 1.00 98.62 180 ALA A N 1
ATOM 1347 C CA . ALA A 1 180 ? -8.491 4.640 2.041 1.00 98.62 180 ALA A CA 1
ATOM 1348 C C . ALA A 1 180 ? -9.051 6.044 2.319 1.00 98.62 180 ALA A C 1
ATOM 1350 O O . ALA A 1 180 ? -8.864 6.938 1.501 1.00 98.62 180 ALA A O 1
ATOM 1351 N N . VAL A 1 181 ? -9.660 6.274 3.487 1.00 98.69 181 VAL A N 1
ATOM 1352 C CA . VAL A 1 181 ? -10.083 7.612 3.937 1.00 98.69 181 VAL A CA 1
ATOM 1353 C C . VAL A 1 181 ? -8.892 8.574 3.998 1.00 98.69 181 VAL A C 1
ATOM 1355 O O . VAL A 1 181 ? -8.948 9.642 3.393 1.00 98.69 181 VAL A O 1
ATOM 1358 N N . ARG A 1 182 ? -7.794 8.183 4.663 1.00 98.31 182 ARG A N 1
ATOM 1359 C CA . ARG A 1 182 ? -6.592 9.028 4.792 1.00 98.31 182 ARG A CA 1
ATOM 1360 C C . ARG A 1 182 ? -5.964 9.356 3.438 1.00 98.31 182 ARG A C 1
ATOM 1362 O O . ARG A 1 182 ? -5.594 10.504 3.204 1.00 98.31 182 ARG A O 1
ATOM 1369 N N . ASP A 1 183 ? -5.846 8.369 2.550 1.00 98.31 183 ASP A N 1
ATOM 1370 C CA . ASP A 1 183 ? -5.299 8.579 1.204 1.00 98.31 183 ASP A CA 1
ATOM 1371 C C . ASP A 1 183 ? -6.225 9.460 0.349 1.00 98.31 183 ASP A C 1
ATOM 1373 O O . ASP A 1 183 ? -5.745 10.355 -0.346 1.00 98.31 183 ASP A O 1
ATOM 1377 N N . ALA A 1 184 ? -7.545 9.253 0.423 1.00 98.50 184 ALA A N 1
ATOM 1378 C CA . ALA A 1 184 ? -8.526 10.089 -0.267 1.00 98.50 184 ALA A CA 1
ATOM 1379 C C . ALA A 1 184 ? -8.416 11.552 0.177 1.00 98.50 184 ALA A C 1
ATOM 1381 O O . ALA A 1 184 ? -8.289 12.436 -0.662 1.00 98.50 184 ALA A O 1
ATOM 1382 N N . GLU A 1 185 ? -8.360 11.814 1.480 1.00 97.88 185 GLU A N 1
ATOM 1383 C CA . GLU A 1 185 ? -8.226 13.175 2.012 1.00 97.88 185 GLU A CA 1
ATOM 1384 C C . GLU A 1 185 ? -6.887 13.816 1.663 1.00 97.88 185 GLU A C 1
ATOM 1386 O O . GLU A 1 185 ? -6.837 14.986 1.288 1.00 97.88 185 GLU A O 1
ATOM 1391 N N . SER A 1 186 ? -5.804 13.042 1.731 1.00 98.12 186 SER A N 1
ATOM 1392 C CA . SER A 1 186 ? -4.459 13.540 1.439 1.00 98.12 186 SER A CA 1
ATOM 1393 C C . SER A 1 186 ? -4.270 13.925 -0.029 1.00 98.12 186 SER A C 1
ATOM 1395 O O . SER A 1 186 ? -3.452 14.796 -0.321 1.00 98.12 186 SER A O 1
ATOM 1397 N N . TYR A 1 187 ? -4.969 13.261 -0.958 1.00 97.88 187 TYR A N 1
ATOM 1398 C CA . TYR A 1 187 ? -4.725 13.414 -2.399 1.00 97.88 187 TYR A CA 1
ATOM 1399 C C . TYR A 1 187 ? -5.889 14.011 -3.193 1.00 97.88 187 TYR A C 1
ATOM 1401 O O . TYR A 1 187 ? -5.650 14.591 -4.249 1.00 97.88 187 TYR A O 1
ATOM 1409 N N . ALA A 1 188 ? -7.122 13.887 -2.708 1.00 97.31 188 ALA A N 1
ATOM 1410 C CA . ALA A 1 188 ? -8.327 14.438 -3.330 1.00 97.31 188 ALA A CA 1
ATOM 1411 C C . ALA A 1 188 ? -9.060 15.453 -2.433 1.00 97.31 188 ALA A C 1
ATOM 1413 O O . ALA A 1 188 ? -10.038 16.055 -2.872 1.00 97.31 188 ALA A O 1
ATOM 1414 N N . GLY A 1 189 ? -8.579 15.676 -1.206 1.00 97.31 189 GLY A N 1
ATOM 1415 C CA . GLY A 1 189 ? -9.221 16.553 -0.237 1.00 97.31 189 GLY A CA 1
ATOM 1416 C C . GLY A 1 189 ? -10.390 15.892 0.491 1.00 97.31 189 GLY A C 1
ATOM 1417 O O . GLY A 1 189 ? -10.790 14.755 0.232 1.00 97.31 189 GLY A O 1
ATOM 1418 N N . GLU A 1 190 ? -10.931 16.616 1.464 1.00 97.31 190 GLU A N 1
ATOM 1419 C CA . GLU A 1 190 ? -12.072 16.152 2.241 1.00 97.31 190 GLU A CA 1
ATOM 1420 C C . GLU A 1 190 ? -13.366 16.185 1.414 1.00 97.31 190 GLU A C 1
ATOM 1422 O O . GLU A 1 190 ? -13.635 17.138 0.687 1.00 97.31 190 GLU A O 1
ATOM 1427 N N . SER A 1 191 ? -14.195 15.147 1.546 1.00 97.44 191 SER A N 1
ATOM 1428 C CA . SER A 1 191 ? -15.491 15.049 0.870 1.00 97.44 191 SER A CA 1
ATOM 1429 C C . SER A 1 191 ? -16.576 14.544 1.820 1.00 97.44 191 SER A C 1
ATOM 1431 O O . SER A 1 191 ? -16.286 13.975 2.874 1.00 97.44 191 SER A O 1
ATOM 1433 N N . GLY A 1 192 ? -17.847 14.678 1.426 1.00 97.88 192 GLY A N 1
ATOM 1434 C CA . GLY A 1 192 ? -18.962 14.101 2.186 1.00 97.88 192 GLY A CA 1
ATOM 1435 C C . GLY A 1 192 ? -18.827 12.583 2.386 1.00 97.88 192 GLY A C 1
ATOM 1436 O O . GLY A 1 192 ? -19.167 12.065 3.449 1.00 97.88 192 GLY A O 1
ATOM 1437 N N . THR A 1 193 ? -18.252 11.873 1.407 1.00 97.62 193 THR A N 1
ATOM 1438 C CA . THR A 1 193 ? -17.977 10.430 1.493 1.00 97.62 193 THR A CA 1
ATOM 1439 C C . THR A 1 193 ? -16.945 10.114 2.571 1.00 97.62 193 THR A C 1
ATOM 1441 O O . THR A 1 193 ? -17.178 9.230 3.398 1.00 97.62 193 THR A O 1
ATOM 1444 N N . THR A 1 194 ? -15.816 10.832 2.600 1.00 98.12 194 THR A N 1
ATOM 1445 C CA . THR A 1 194 ? -14.770 10.584 3.603 1.00 98.12 194 THR A CA 1
ATOM 1446 C C . THR A 1 194 ? -15.241 10.988 5.000 1.00 98.12 194 THR A C 1
ATOM 1448 O O . THR A 1 194 ? -15.046 10.232 5.949 1.00 98.12 194 THR A O 1
ATOM 1451 N N . GLN A 1 195 ? -15.995 12.086 5.129 1.00 98.31 195 GLN A N 1
ATOM 1452 C CA . GLN A 1 195 ? -16.646 12.489 6.381 1.00 98.31 195 GLN A CA 1
ATOM 1453 C C . GLN A 1 195 ? -17.603 11.423 6.929 1.00 98.31 195 GLN A C 1
ATOM 1455 O O . GLN A 1 195 ? -17.538 11.075 8.111 1.00 98.31 195 GLN A O 1
ATOM 1460 N N . ALA A 1 196 ? -18.495 10.894 6.088 1.00 98.31 196 ALA A N 1
ATOM 1461 C CA . ALA A 1 196 ? -19.435 9.849 6.487 1.00 98.31 196 ALA A CA 1
ATOM 1462 C C . ALA A 1 196 ? -18.705 8.565 6.909 1.00 98.31 196 ALA A C 1
ATOM 1464 O O . ALA A 1 196 ? -19.053 7.947 7.918 1.00 98.31 196 ALA A O 1
ATOM 1465 N N . ALA A 1 197 ? -17.652 8.197 6.180 1.00 98.25 197 ALA A N 1
ATOM 1466 C CA . ALA A 1 197 ? -16.819 7.050 6.502 1.00 98.25 197 ALA A CA 1
ATOM 1467 C C . ALA A 1 197 ? -16.085 7.208 7.839 1.00 98.25 197 ALA A C 1
ATOM 1469 O O . ALA A 1 197 ? -16.102 6.272 8.636 1.00 98.25 197 ALA A O 1
ATOM 1470 N N . ARG A 1 198 ? -15.513 8.384 8.137 1.00 98.31 198 ARG A N 1
ATOM 1471 C CA . ARG A 1 198 ? -14.893 8.660 9.447 1.00 98.31 198 ARG A CA 1
ATOM 1472 C C . ARG A 1 198 ? -15.888 8.474 10.585 1.00 98.31 198 ARG A C 1
ATOM 1474 O O . ARG A 1 198 ? -15.586 7.752 11.527 1.00 98.31 198 ARG A O 1
ATOM 1481 N N . LYS A 1 199 ? -17.098 9.029 10.464 1.00 98.38 199 LYS A N 1
ATOM 1482 C CA . LYS A 1 199 ? -18.161 8.846 11.470 1.00 98.38 199 LYS A CA 1
ATOM 1483 C C . LYS A 1 199 ? -18.512 7.368 11.676 1.00 98.38 199 LYS A C 1
ATOM 1485 O O . LYS A 1 199 ? -18.679 6.925 12.810 1.00 98.38 199 LYS A O 1
A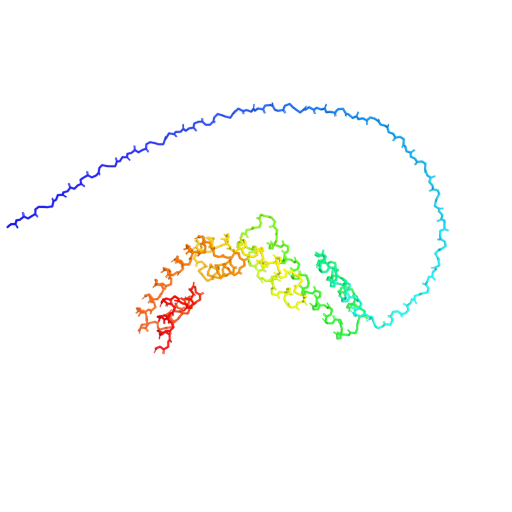TOM 1490 N N . ASN A 1 200 ? -18.593 6.589 10.594 1.00 98.25 200 ASN A N 1
ATOM 1491 C CA . ASN A 1 200 ? -18.829 5.146 10.682 1.00 98.25 200 ASN A CA 1
ATOM 1492 C C . ASN A 1 200 ? -17.683 4.424 11.415 1.00 98.25 200 ASN A C 1
ATOM 1494 O O . ASN A 1 200 ? -17.934 3.658 12.346 1.00 98.25 200 ASN A O 1
ATOM 1498 N N . LEU A 1 201 ? -16.432 4.714 11.041 1.00 98.50 201 LEU A N 1
ATOM 1499 C CA . LEU A 1 201 ? -15.238 4.141 11.667 1.00 98.50 201 LEU A CA 1
ATOM 1500 C C . LEU A 1 201 ? -15.146 4.497 13.155 1.00 98.50 201 LEU A C 1
ATOM 1502 O O . LEU A 1 201 ? -14.833 3.628 13.963 1.00 98.50 201 LEU A O 1
ATOM 1506 N N . GLU A 1 202 ? -15.484 5.729 13.538 1.00 98.56 202 GLU A N 1
ATOM 1507 C CA . GLU A 1 202 ? -15.548 6.150 14.941 1.00 98.56 202 GLU A CA 1
ATOM 1508 C C . GLU A 1 202 ? -16.639 5.417 15.729 1.00 98.56 202 GLU A C 1
ATOM 1510 O O . GLU A 1 202 ? -16.402 5.019 16.871 1.00 98.56 202 GLU A O 1
ATOM 1515 N N . SER A 1 203 ? -17.814 5.174 15.138 1.00 98.44 203 SER A N 1
ATOM 1516 C CA . SER A 1 203 ? -18.853 4.350 15.774 1.00 98.44 203 SER A CA 1
ATOM 1517 C C . SER A 1 203 ? -18.337 2.935 16.050 1.00 98.44 203 SER A C 1
ATOM 1519 O O . SER A 1 203 ? -18.409 2.451 17.180 1.00 98.44 203 SER A O 1
ATOM 1521 N N . ARG A 1 204 ? -17.725 2.296 15.043 1.00 98.50 204 ARG A N 1
ATOM 1522 C CA . ARG A 1 204 ? -17.140 0.951 15.177 1.00 98.50 204 ARG A CA 1
ATOM 1523 C C . ARG A 1 204 ? -15.990 0.907 16.180 1.00 98.50 204 ARG A C 1
ATOM 1525 O O . ARG A 1 204 ? -15.842 -0.065 16.916 1.00 98.50 204 ARG A O 1
ATOM 1532 N N . ALA A 1 205 ? -15.183 1.958 16.233 1.00 98.56 205 ALA A N 1
ATOM 1533 C CA . ALA A 1 205 ? -14.110 2.086 17.204 1.00 98.56 205 ALA A CA 1
ATOM 1534 C C . ALA A 1 205 ? -14.637 2.194 18.640 1.00 98.56 205 ALA A C 1
ATOM 1536 O O . ALA A 1 205 ? -14.079 1.568 19.539 1.00 98.56 205 ALA A O 1
ATOM 1537 N N . ASN A 1 206 ? -15.729 2.930 18.864 1.00 98.69 206 ASN A N 1
ATOM 1538 C CA . ASN A 1 206 ? -16.373 2.988 20.177 1.00 98.69 206 ASN A CA 1
ATOM 1539 C C . ASN A 1 206 ? -16.917 1.617 20.605 1.00 98.69 206 ASN A C 1
ATOM 1541 O O . ASN A 1 206 ? -16.701 1.223 21.749 1.00 98.69 206 ASN A O 1
ATOM 1545 N N . GLU A 1 207 ? -17.542 0.861 19.695 1.00 98.50 207 GLU A N 1
ATOM 1546 C CA . GLU A 1 207 ? -17.991 -0.516 19.964 1.00 98.50 207 GLU A CA 1
ATOM 1547 C C . GLU A 1 207 ? -16.823 -1.411 20.419 1.00 98.50 207 GLU A C 1
ATOM 1549 O O . GLU A 1 207 ? -16.907 -2.065 21.463 1.00 98.50 207 GLU A O 1
ATOM 1554 N N . LEU A 1 208 ? -15.709 -1.394 19.676 1.00 98.56 208 LEU A N 1
ATOM 1555 C CA . LEU A 1 208 ? -14.498 -2.154 20.007 1.00 98.56 208 LEU A CA 1
ATOM 1556 C C . LEU A 1 208 ? -13.895 -1.728 21.349 1.00 98.56 208 LEU A C 1
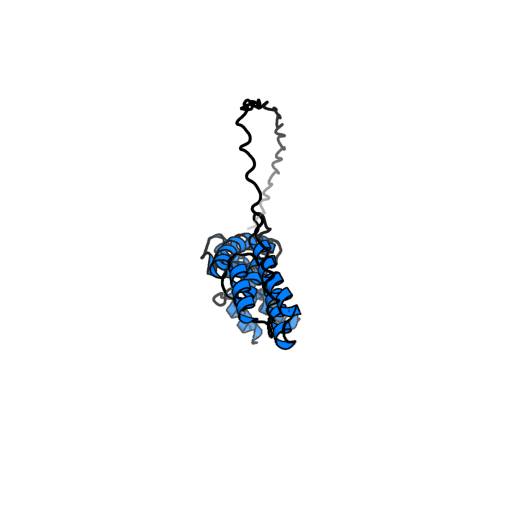ATOM 1558 O O . LEU A 1 208 ? -13.510 -2.584 22.143 1.00 98.56 208 LEU A O 1
ATOM 1562 N N . TYR A 1 209 ? -13.836 -0.422 21.619 1.00 98.75 209 TYR A N 1
ATOM 1563 C CA . TYR A 1 209 ? -13.351 0.111 22.890 1.00 98.75 209 TYR A CA 1
ATOM 1564 C C . TYR A 1 209 ? -14.216 -0.361 24.065 1.00 98.75 209 TYR A C 1
ATOM 1566 O O . TYR A 1 209 ? -13.684 -0.834 25.068 1.00 98.75 209 TYR A O 1
ATOM 1574 N N . THR A 1 210 ? -15.546 -0.286 23.951 1.00 98.62 210 THR A N 1
ATOM 1575 C CA . THR A 1 210 ? -16.459 -0.745 25.007 1.00 98.62 210 THR A CA 1
ATOM 1576 C C . THR A 1 210 ? -16.305 -2.238 25.283 1.00 98.62 210 THR A C 1
ATOM 1578 O O . THR A 1 210 ? -16.322 -2.639 26.446 1.00 98.62 210 THR A O 1
ATOM 1581 N N . GLN A 1 211 ? -16.141 -3.061 24.245 1.00 98.44 211 GLN A N 1
ATOM 1582 C CA . GLN A 1 211 ? -15.876 -4.494 24.405 1.00 98.44 211 GLN A CA 1
ATOM 1583 C C . GLN A 1 211 ? -14.541 -4.734 25.112 1.00 98.44 211 GLN A C 1
ATOM 1585 O O . GLN A 1 211 ? -14.507 -5.421 26.129 1.00 98.44 211 GLN A O 1
ATOM 1590 N N . ALA A 1 212 ? -13.469 -4.097 24.638 1.00 98.44 212 ALA A N 1
ATOM 1591 C CA . ALA A 1 212 ? -12.147 -4.218 25.238 1.00 98.44 212 ALA A CA 1
ATOM 1592 C C . ALA A 1 212 ? -12.138 -3.815 26.719 1.00 98.44 212 ALA A C 1
ATOM 1594 O O . ALA A 1 212 ? -11.566 -4.512 27.548 1.00 98.44 212 ALA A O 1
ATOM 1595 N N . ASN A 1 213 ? -12.823 -2.725 27.074 1.00 98.38 213 ASN A N 1
ATOM 1596 C CA . ASN A 1 213 ? -12.908 -2.264 28.456 1.00 98.38 213 ASN A CA 1
ATOM 1597 C C . ASN A 1 213 ? -13.614 -3.272 29.379 1.00 98.38 213 ASN A C 1
ATOM 1599 O O . ASN A 1 213 ? -13.214 -3.429 30.527 1.00 98.38 213 ASN A O 1
ATOM 1603 N N . LYS A 1 214 ? -14.645 -3.975 28.889 1.00 98.50 214 LYS A N 1
ATOM 1604 C CA . LYS A 1 214 ? -15.325 -5.043 29.647 1.00 98.50 214 LYS A CA 1
ATOM 1605 C C . LYS A 1 214 ? -14.453 -6.288 29.795 1.00 98.50 214 LYS A C 1
ATOM 1607 O O . LYS A 1 214 ? -14.485 -6.945 30.827 1.00 98.50 214 LYS A O 1
ATOM 1612 N N . GLU A 1 215 ? -13.697 -6.607 28.755 1.00 98.38 215 GLU A N 1
ATOM 1613 C CA . GLU A 1 215 ? -12.852 -7.796 28.695 1.00 98.38 215 GLU A CA 1
ATOM 1614 C C . GLU A 1 215 ? -11.509 -7.620 29.406 1.00 98.38 215 GLU A C 1
ATOM 1616 O O . GLU A 1 215 ? -10.848 -8.618 29.669 1.00 98.38 215 GLU A O 1
ATOM 1621 N N . MET A 1 216 ? -11.103 -6.393 29.745 1.00 97.88 216 MET A N 1
ATOM 1622 C CA . MET A 1 216 ? -9.756 -6.116 30.252 1.00 97.88 216 MET A CA 1
ATOM 1623 C C . MET A 1 216 ? -9.391 -6.943 31.494 1.00 97.88 216 MET A C 1
ATOM 1625 O O . MET A 1 216 ? -8.264 -7.413 31.610 1.00 97.88 216 MET A O 1
ATOM 1629 N N . ALA A 1 217 ? -10.353 -7.178 32.391 1.00 97.62 217 ALA A N 1
ATOM 1630 C CA . ALA A 1 217 ? -10.133 -7.960 33.608 1.00 97.62 217 ALA A CA 1
ATOM 1631 C C . ALA A 1 217 ? -10.101 -9.482 33.371 1.00 97.62 217 ALA A C 1
ATOM 1633 O O . ALA A 1 217 ? -9.476 -10.210 34.136 1.00 97.62 217 ALA A O 1
ATOM 1634 N N . THR A 1 218 ? -10.788 -9.978 32.339 1.00 98.44 218 THR A N 1
ATOM 1635 C CA . THR A 1 218 ? -11.001 -11.422 32.123 1.00 98.44 218 THR A CA 1
ATOM 1636 C C . THR A 1 218 ? -10.197 -11.993 30.958 1.00 98.44 218 THR A C 1
ATOM 1638 O O . THR A 1 218 ? -9.907 -13.183 30.931 1.00 98.44 218 THR A O 1
ATOM 1641 N N . LYS A 1 219 ? -9.893 -11.163 29.958 1.00 98.25 219 LYS A N 1
ATOM 1642 C CA . LYS A 1 219 ? -9.283 -11.514 28.669 1.00 98.25 219 LYS A CA 1
ATOM 1643 C C . LYS A 1 219 ? -8.366 -10.372 28.189 1.00 98.25 219 LYS A C 1
ATOM 1645 O O . LYS A 1 219 ? -8.641 -9.745 27.161 1.00 98.25 219 LYS A O 1
ATOM 1650 N N . PRO A 1 220 ? -7.283 -10.070 28.925 1.00 97.62 220 PRO A N 1
ATOM 1651 C CA . PRO A 1 220 ? -6.464 -8.883 28.678 1.00 97.62 220 PRO A CA 1
ATOM 1652 C C . PRO A 1 220 ? -5.843 -8.853 27.275 1.00 97.62 220 PRO A C 1
ATOM 1654 O O . PRO A 1 220 ? -5.790 -7.792 26.657 1.00 97.62 220 PRO A O 1
ATOM 1657 N N . ASP A 1 221 ? -5.428 -9.994 26.723 1.00 98.12 221 ASP A N 1
ATOM 1658 C CA . ASP A 1 221 ? -4.814 -10.036 25.389 1.00 98.12 221 ASP A CA 1
ATOM 1659 C C . ASP A 1 221 ? -5.826 -9.748 24.269 1.00 98.12 221 ASP A C 1
ATOM 1661 O O . ASP A 1 221 ? -5.547 -8.961 23.358 1.00 98.12 221 ASP A O 1
ATOM 1665 N N . GLU A 1 222 ? -7.039 -10.309 24.362 1.00 98.25 222 GLU A N 1
ATOM 1666 C CA . GLU A 1 222 ? -8.130 -10.014 23.423 1.00 98.25 222 GLU A CA 1
ATOM 1667 C C . GLU A 1 222 ? -8.545 -8.536 23.501 1.00 98.25 222 GLU A C 1
ATOM 1669 O O . GLU A 1 222 ? -8.769 -7.896 22.467 1.00 98.25 222 GLU A O 1
ATOM 1674 N N . ALA A 1 223 ? -8.603 -7.975 24.713 1.00 98.38 223 ALA A N 1
ATOM 1675 C CA . ALA A 1 223 ? -8.894 -6.564 24.938 1.00 98.38 223 ALA A CA 1
ATOM 1676 C C . ALA A 1 223 ? -7.816 -5.662 24.315 1.00 98.38 223 ALA A C 1
ATOM 1678 O O . ALA A 1 223 ? -8.138 -4.746 23.553 1.00 98.38 223 ALA A O 1
ATOM 1679 N N . LYS A 1 224 ? -6.530 -5.951 24.556 1.00 98.44 224 LYS A N 1
ATOM 1680 C CA . LYS A 1 224 ? -5.401 -5.206 23.974 1.00 98.44 224 LYS A CA 1
ATOM 1681 C C . LYS A 1 224 ? -5.429 -5.235 22.447 1.00 98.44 224 LYS A C 1
ATOM 1683 O O . LYS A 1 224 ? -5.265 -4.187 21.820 1.00 98.44 224 LYS A O 1
ATOM 1688 N N . ALA A 1 225 ? -5.717 -6.385 21.836 1.00 98.38 225 ALA A N 1
ATOM 1689 C CA . ALA A 1 225 ? -5.852 -6.494 20.383 1.00 98.38 225 ALA A CA 1
ATOM 1690 C C . ALA A 1 225 ? -6.981 -5.599 19.831 1.00 98.38 225 ALA A C 1
ATOM 1692 O O . ALA A 1 225 ? -6.798 -4.909 18.822 1.00 98.38 225 ALA A O 1
ATOM 1693 N N . LYS A 1 226 ? -8.135 -5.538 20.512 1.00 98.62 226 LYS A N 1
ATOM 1694 C CA . LYS A 1 226 ? -9.243 -4.639 20.139 1.00 98.62 226 LYS A CA 1
ATOM 1695 C C . LYS A 1 226 ? -8.851 -3.162 20.257 1.00 98.62 226 LYS A C 1
ATOM 1697 O O . LYS A 1 226 ? -9.145 -2.391 19.346 1.00 98.62 226 LYS A O 1
ATOM 1702 N N . LEU A 1 227 ? -8.146 -2.761 21.317 1.00 98.62 227 LEU A N 1
ATOM 1703 C CA . LEU A 1 227 ? -7.680 -1.375 21.492 1.00 98.62 227 LEU A CA 1
ATOM 1704 C C . LEU A 1 227 ? -6.634 -0.973 20.447 1.00 98.62 227 LEU A C 1
ATOM 1706 O O . LEU A 1 227 ? -6.694 0.129 19.903 1.00 98.62 227 LEU A O 1
ATOM 1710 N N . GLN A 1 228 ? -5.716 -1.877 20.101 1.00 98.50 228 GLN A N 1
ATOM 1711 C CA . GLN A 1 228 ? -4.786 -1.655 18.992 1.00 98.50 228 GLN A CA 1
ATOM 1712 C C . GLN A 1 228 ? -5.536 -1.462 17.672 1.00 98.50 228 GLN A C 1
ATOM 1714 O O . GLN A 1 228 ? -5.184 -0.585 16.883 1.00 98.50 228 GLN A O 1
ATOM 1719 N N . ARG A 1 229 ? -6.604 -2.233 17.437 1.00 98.38 229 ARG A N 1
ATOM 1720 C CA . ARG A 1 229 ? -7.460 -2.050 16.261 1.00 98.38 229 ARG A CA 1
ATOM 1721 C C . ARG A 1 229 ? -8.160 -0.691 16.270 1.00 98.38 229 ARG A C 1
ATOM 1723 O O . ARG A 1 229 ? -8.166 -0.037 15.233 1.00 98.38 229 ARG A O 1
ATOM 1730 N N . VAL A 1 230 ? -8.672 -0.229 17.416 1.00 98.62 230 VAL A N 1
ATOM 1731 C CA . VAL A 1 230 ? -9.234 1.129 17.569 1.00 98.62 230 VAL A CA 1
ATOM 1732 C C . VAL A 1 230 ? -8.231 2.184 17.100 1.00 98.62 230 VAL A C 1
ATOM 1734 O O . VAL A 1 230 ? -8.554 2.981 16.224 1.00 98.62 230 VAL A O 1
ATOM 1737 N N . ILE A 1 231 ? -6.995 2.133 17.599 1.00 98.50 231 ILE A N 1
ATOM 1738 C CA . ILE A 1 231 ? -5.920 3.079 17.250 1.00 98.50 231 ILE A CA 1
ATOM 1739 C C . ILE A 1 231 ? -5.644 3.120 15.741 1.00 98.50 231 ILE A C 1
ATOM 1741 O O . ILE A 1 231 ? -5.343 4.180 15.197 1.00 98.50 231 ILE A O 1
ATOM 1745 N N . LYS A 1 232 ? -5.762 1.986 15.043 1.00 98.44 232 LYS A N 1
ATOM 1746 C CA . LYS A 1 232 ? -5.513 1.911 13.597 1.00 98.44 232 LYS A CA 1
ATOM 1747 C C . LYS A 1 232 ? -6.648 2.477 12.743 1.00 98.44 232 LYS A C 1
ATOM 1749 O O . LYS A 1 232 ? -6.374 2.934 11.629 1.00 98.44 232 LYS A O 1
ATOM 1754 N N . ILE A 1 233 ? -7.895 2.441 13.220 1.00 98.50 233 ILE A N 1
ATOM 1755 C CA . ILE A 1 233 ? -9.074 2.773 12.399 1.00 98.50 233 ILE A CA 1
ATOM 1756 C C . ILE A 1 233 ? -9.597 4.203 12.577 1.00 98.50 233 ILE A C 1
ATOM 1758 O O . ILE A 1 233 ? -10.354 4.660 11.725 1.00 98.50 233 ILE A O 1
ATOM 1762 N N . VAL A 1 234 ? -9.191 4.921 13.629 1.00 98.25 234 VAL A N 1
ATOM 1763 C CA . VAL A 1 234 ? -9.567 6.334 13.836 1.00 98.25 234 VAL A CA 1
ATOM 1764 C C . VAL A 1 234 ? -8.375 7.284 13.700 1.00 98.25 234 VAL A C 1
ATOM 1766 O O . VAL A 1 234 ? -7.220 6.858 13.625 1.00 98.25 234 VAL A O 1
ATOM 1769 N N . ASP A 1 235 ? -8.662 8.583 13.618 1.00 96.88 235 ASP A N 1
ATOM 1770 C CA . ASP A 1 235 ? -7.649 9.640 13.671 1.00 96.88 235 ASP A CA 1
ATOM 1771 C C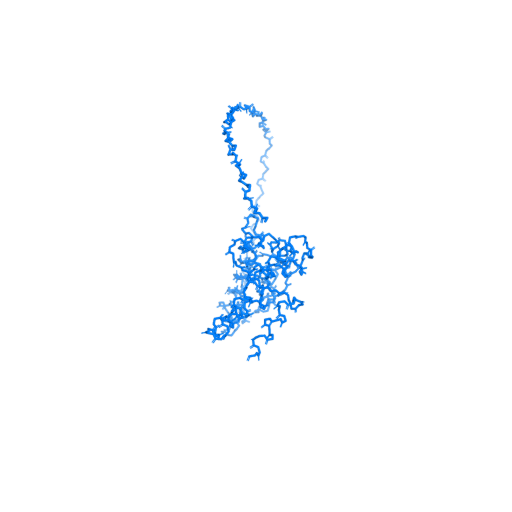 . ASP A 1 235 ? -7.118 9.828 15.101 1.00 96.88 235 ASP A C 1
ATOM 1773 O O . ASP A 1 235 ? -7.838 9.603 16.078 1.00 96.88 235 ASP A O 1
ATOM 1777 N N . SER A 1 236 ? -5.870 10.280 15.236 1.00 97.31 236 SER A N 1
ATOM 1778 C CA . SER A 1 236 ? -5.239 10.512 16.542 1.00 97.31 236 SER A CA 1
ATOM 1779 C C . SER A 1 236 ? -5.914 11.617 17.360 1.00 97.31 236 SER A C 1
ATOM 1781 O O . SER A 1 236 ? -5.801 11.621 18.585 1.00 97.31 236 SER A O 1
ATOM 1783 N N . LYS A 1 237 ? -6.650 12.527 16.709 1.00 97.06 237 LYS A N 1
ATOM 1784 C CA . LYS A 1 237 ? -7.466 13.564 17.358 1.00 97.06 237 LYS A CA 1
ATOM 1785 C C . LYS A 1 237 ? -8.811 13.037 17.867 1.00 97.06 237 LYS A C 1
ATOM 1787 O O . LYS A 1 237 ? -9.509 13.760 18.574 1.00 97.06 237 LYS A O 1
ATOM 1792 N N . SER A 1 238 ? -9.200 11.809 17.518 1.00 97.75 238 SER A N 1
ATOM 1793 C CA . SER A 1 238 ? -10.479 11.244 17.944 1.00 97.75 238 SER A CA 1
ATOM 1794 C C . SER A 1 238 ? -10.485 10.976 19.459 1.00 97.75 238 SER A C 1
ATOM 1796 O O . SER A 1 238 ? -9.547 10.366 19.982 1.00 97.75 238 SER A O 1
ATOM 1798 N N . PRO A 1 239 ? -11.544 11.340 20.206 1.00 98.19 239 PRO A N 1
ATOM 1799 C CA . PRO A 1 239 ? -11.619 11.060 21.641 1.00 98.19 239 PRO A CA 1
ATOM 1800 C C . PRO A 1 239 ? -11.492 9.569 21.989 1.00 98.19 239 PRO A C 1
ATOM 1802 O O . PRO A 1 239 ? -10.940 9.221 23.035 1.00 98.19 239 PRO A O 1
ATOM 1805 N N . VAL A 1 240 ? -11.978 8.670 21.122 1.00 98.31 240 VAL A N 1
ATOM 1806 C CA . VAL A 1 240 ? -11.867 7.216 21.338 1.00 98.31 240 VAL A CA 1
ATOM 1807 C C . VAL A 1 240 ? -10.428 6.719 21.175 1.00 98.31 240 VAL A C 1
ATOM 1809 O O . VAL A 1 240 ? -10.027 5.798 21.883 1.00 98.31 240 VAL A O 1
ATOM 1812 N N . PHE A 1 241 ? -9.619 7.372 20.331 1.00 98.62 241 PHE A N 1
ATOM 1813 C CA . PHE A 1 241 ? -8.187 7.089 20.210 1.00 98.62 241 PHE A CA 1
ATOM 1814 C C . PHE A 1 241 ? -7.476 7.335 21.542 1.00 98.62 241 PHE A C 1
ATOM 1816 O O . PHE A 1 241 ? -6.786 6.455 22.053 1.00 98.62 241 PHE A O 1
ATOM 1823 N N . ALA A 1 242 ? -7.690 8.514 22.139 1.00 98.44 242 ALA A N 1
ATOM 1824 C CA . ALA A 1 242 ? -7.072 8.886 23.410 1.00 98.44 242 ALA A CA 1
ATOM 1825 C C . ALA A 1 242 ? -7.479 7.932 24.545 1.00 98.44 242 ALA A C 1
ATOM 1827 O O . ALA A 1 242 ? -6.629 7.488 25.318 1.00 98.44 242 ALA A O 1
ATOM 1828 N N . LYS A 1 243 ? -8.765 7.556 24.609 1.00 98.56 243 LYS A N 1
ATOM 1829 C CA . LYS A 1 243 ? -9.268 6.564 25.572 1.00 98.56 243 LYS A CA 1
ATOM 1830 C C . LYS A 1 243 ? -8.623 5.192 25.377 1.00 98.56 243 LYS A C 1
ATOM 1832 O O . LYS A 1 243 ? -8.213 4.579 26.358 1.00 98.56 243 LYS A O 1
ATOM 1837 N N . ALA A 1 244 ? -8.526 4.720 24.134 1.00 98.56 244 ALA A N 1
ATOM 1838 C CA . ALA A 1 244 ? -7.944 3.418 23.833 1.00 98.56 244 ALA A CA 1
ATOM 1839 C C . ALA A 1 244 ? -6.446 3.364 24.146 1.00 98.56 244 ALA A C 1
ATOM 1841 O O . ALA A 1 244 ? -5.987 2.390 24.733 1.00 98.56 244 ALA A O 1
ATOM 1842 N N . LYS A 1 245 ? -5.702 4.428 23.819 1.00 98.56 245 LYS A N 1
ATOM 1843 C CA . LYS A 1 245 ? -4.278 4.544 24.149 1.00 98.56 245 LYS A CA 1
ATOM 1844 C C . LYS A 1 245 ? -4.049 4.520 25.661 1.00 98.56 245 LYS A C 1
ATOM 1846 O O . LYS A 1 245 ? -3.260 3.714 26.131 1.00 98.56 245 LYS A O 1
ATOM 1851 N N . LYS A 1 246 ? -4.807 5.320 26.420 1.00 98.50 246 LYS A N 1
ATOM 1852 C CA . LYS A 1 246 ? -4.722 5.339 27.888 1.00 98.50 246 LYS A CA 1
ATOM 1853 C C . LYS A 1 246 ? -4.999 3.964 28.504 1.00 98.50 246 LYS A C 1
ATOM 1855 O O . LYS A 1 246 ? -4.315 3.569 29.435 1.00 98.50 246 LYS A O 1
ATOM 1860 N N . LEU A 1 247 ? -5.997 3.246 27.988 1.00 97.94 247 LEU A N 1
ATOM 1861 C CA . LEU A 1 247 ? -6.370 1.920 28.489 1.00 97.94 247 LEU A CA 1
ATOM 1862 C C . LEU A 1 247 ? -5.371 0.815 28.086 1.00 97.94 247 LEU A C 1
ATOM 1864 O O . LEU A 1 247 ? -5.337 -0.233 28.713 1.00 97.94 247 LEU A O 1
ATOM 1868 N N . LEU A 1 248 ? -4.561 1.018 27.044 1.00 97.75 248 LEU A N 1
ATOM 1869 C CA . LEU A 1 248 ? -3.454 0.109 26.709 1.00 97.75 248 LEU A CA 1
ATOM 1870 C C . LEU A 1 248 ? -2.241 0.281 27.628 1.00 97.75 248 LEU A C 1
ATOM 1872 O O . LEU A 1 248 ? -1.441 -0.644 27.748 1.00 97.75 248 LEU A O 1
ATOM 1876 N N . GLU A 1 249 ? -2.082 1.472 28.201 1.00 97.00 249 GLU A N 1
ATOM 1877 C CA . GLU A 1 249 ? -0.967 1.845 29.076 1.00 97.00 249 GLU A CA 1
ATOM 1878 C C . GLU A 1 249 ? -1.237 1.513 30.558 1.00 97.00 249 GLU A C 1
ATOM 1880 O O . GLU A 1 249 ? -0.316 1.602 31.367 1.00 97.00 249 GLU A O 1
ATOM 1885 N N . SER A 1 250 ? -2.476 1.137 30.907 1.00 91.25 250 SER A N 1
ATOM 1886 C CA . SER A 1 250 ? -2.888 0.660 32.239 1.00 91.25 250 SER A CA 1
ATOM 1887 C C . SER A 1 250 ? -2.720 -0.845 32.395 1.00 91.25 250 SER A C 1
ATOM 1889 O O . SER A 1 250 ? -2.251 -1.265 33.471 1.00 91.25 250 SER A O 1
#

Sequence (250 aa):
VETKPIETKTKPIETKPTETKIETKPTDTKVEIKKPVETKKPVETKKPVEAKVEVKKPVETGRGDTGAVKARAATEYRNKNFTGAAAMLKAAAGSASPAAAKELRALATTYEQFGRLYNSGMAPGAKPTDAYVALRSAKNYDSSSESAFQTEIKAKLGEVATRAIGLYIGRGELEQAANAVRDAESYAGESGTTQAARKNLESRANELYTQANKEMATKPDEAKAKLQRVIKIVDSKSPVFAKAKKLLES